Protein AF-A0A7S0Y5A9-F1 (afdb_monomer_lite)

Organism: NCBI:txid44447

Sequence (190 aa):
MLTLLYEKYKEDLNPEMKMEHMIVHRLDMDTSGIVMYAKSKKDLLKLQALFRNREEVSKSYEAVVCGHLPPEVQRGSIDLPLQRDHRFPPFMRVATPRSEREAQEVVKDLKNAGWKKIVKKKAKPSQTLFEVIAREYRCCDADTSEKGEGANGVVKSKSDKQYPVTRLRLTLMTGRTHQLRVHCASFGHP

InterPro domains:
  IPR006145 Pseudouridine synthase, RsuA/RluA-like [PF00849] (12-186)
  IPR006145 Pseudouridine synthase, RsuA/RluA-like [cd02869] (3-190)
  IPR020103 Pseudouridine synthase, catalytic domain superfamily [SSF55120] (17-190)
  IPR050188 RluA Pseudouridine Synthase [PTHR21600] (14-190)

Secondary structure (DSSP, 8-state):
-HHHHHHHHGGGS-TT--GGGGBS----TT--S---B-SSHHHHHHHHHHHHH-SS---EEEEEEESPPPTT-SEEEEE--EEE-SSSTT-EEE--HHHHHHHHHHHHHHHHTT-TT---PPPB--EEEEEEEEEEEEE----------------------EEEEEEEEEEESS--TTHHHHHHHHTT--

Structure (mmCIF, N/CA/C/O backbone):
data_AF-A0A7S0Y5A9-F1
#
_entry.id   AF-A0A7S0Y5A9-F1
#
loop_
_atom_site.group_PDB
_atom_site.id
_atom_site.type_symbol
_atom_site.label_atom_id
_atom_site.label_alt_id
_atom_site.label_comp_id
_atom_site.label_asym_id
_atom_site.label_entity_id
_atom_site.label_seq_id
_atom_site.pdbx_PDB_ins_code
_atom_site.Cartn_x
_atom_site.Cartn_y
_atom_site.Cartn_z
_atom_site.occupancy
_atom_site.B_iso_or_equiv
_atom_site.auth_seq_id
_atom_site.auth_comp_id
_atom_site.auth_asym_id
_atom_site.auth_atom_id
_atom_site.pdbx_PDB_model_num
ATOM 1 N N . MET A 1 1 ? -19.565 -1.712 4.270 1.00 71.06 1 MET A N 1
ATOM 2 C CA . MET A 1 1 ? -18.825 -2.782 4.982 1.00 71.06 1 MET A CA 1
ATOM 3 C C . MET A 1 1 ? -18.847 -2.587 6.496 1.00 71.06 1 MET A C 1
ATOM 5 O O . MET A 1 1 ? -19.437 -3.421 7.161 1.00 71.06 1 MET A O 1
ATOM 9 N N . LEU A 1 2 ? -18.278 -1.506 7.047 1.00 78.62 2 LEU A N 1
ATOM 10 C CA . LEU A 1 2 ? -18.220 -1.299 8.505 1.00 78.62 2 LEU A CA 1
ATOM 11 C C . LEU A 1 2 ? -19.602 -1.311 9.186 1.00 78.62 2 LEU A C 1
ATOM 13 O O . LEU A 1 2 ? -19.756 -1.959 10.210 1.00 78.62 2 LEU A O 1
ATOM 17 N N . THR A 1 3 ? -20.610 -0.678 8.581 1.00 82.12 3 THR A N 1
ATOM 18 C CA . THR A 1 3 ? -22.000 -0.700 9.073 1.00 82.12 3 THR A CA 1
ATOM 19 C C . THR A 1 3 ? -22.563 -2.116 9.158 1.00 82.12 3 THR A C 1
ATOM 21 O O . THR A 1 3 ? -23.128 -2.486 10.174 1.00 82.12 3 THR A O 1
ATOM 24 N N . LEU A 1 4 ? -22.343 -2.942 8.129 1.00 83.31 4 LEU A N 1
ATOM 25 C CA . LEU A 1 4 ? -22.796 -4.338 8.120 1.00 83.31 4 LEU A CA 1
ATOM 26 C C . LEU A 1 4 ? -22.109 -5.159 9.215 1.00 83.31 4 LEU A C 1
ATOM 28 O O . LEU A 1 4 ? -22.734 -6.001 9.847 1.00 83.31 4 LEU A O 1
ATOM 32 N N . LEU A 1 5 ? -20.817 -4.907 9.437 1.00 82.50 5 LEU A N 1
ATOM 33 C CA . LEU A 1 5 ? -20.045 -5.593 10.466 1.00 82.50 5 LEU A CA 1
ATOM 34 C C . LEU A 1 5 ? -20.494 -5.165 11.870 1.00 82.50 5 LEU A C 1
ATOM 36 O O . LEU A 1 5 ? -20.641 -6.015 12.740 1.00 82.50 5 LEU A O 1
ATOM 40 N N . TYR A 1 6 ? -20.767 -3.874 12.074 1.00 84.75 6 TYR A N 1
ATOM 41 C CA . TYR A 1 6 ? -21.351 -3.366 13.315 1.00 84.75 6 TYR A CA 1
ATOM 42 C C . TYR A 1 6 ? -22.710 -4.011 13.584 1.00 84.75 6 TYR A C 1
ATOM 44 O O . TYR A 1 6 ? -22.871 -4.640 14.619 1.00 84.75 6 TYR A O 1
ATOM 52 N N . GLU A 1 7 ? -23.646 -3.958 12.632 1.00 86.56 7 GLU A N 1
ATOM 53 C CA . GLU A 1 7 ? -24.979 -4.549 12.805 1.00 86.56 7 GLU A CA 1
ATOM 54 C C . GLU A 1 7 ? -24.933 -6.051 13.092 1.00 86.56 7 GLU A C 1
ATOM 56 O O . GLU A 1 7 ? -25.692 -6.542 13.923 1.00 86.56 7 GLU A O 1
ATOM 61 N N . LYS A 1 8 ? -24.015 -6.782 12.449 1.00 86.81 8 LYS A N 1
ATOM 62 C CA . LYS A 1 8 ? -23.854 -8.225 12.656 1.00 86.81 8 LYS A CA 1
ATOM 63 C C . LYS A 1 8 ? -23.333 -8.580 14.049 1.00 86.81 8 LYS A C 1
ATOM 65 O O . LYS A 1 8 ? -23.703 -9.622 14.575 1.00 86.81 8 LYS A O 1
ATOM 70 N N . TYR A 1 9 ? -22.442 -7.765 14.612 1.00 85.44 9 TYR A N 1
ATOM 71 C CA . TYR A 1 9 ? -21.740 -8.087 15.859 1.00 85.44 9 TYR A CA 1
ATOM 72 C C . TYR A 1 9 ? -22.137 -7.199 17.040 1.00 85.44 9 TYR A C 1
ATOM 74 O O . TYR A 1 9 ? -21.546 -7.357 18.100 1.00 85.44 9 TYR A O 1
ATOM 82 N N . LYS A 1 10 ? -23.105 -6.286 16.894 1.00 84.31 10 LYS A N 1
ATOM 83 C CA . LYS A 1 10 ? -23.461 -5.290 17.921 1.00 84.31 10 LYS A CA 1
ATOM 84 C C . LYS A 1 10 ? -23.783 -5.883 19.293 1.00 84.31 10 LYS A C 1
ATOM 86 O O . LYS A 1 10 ? -23.410 -5.276 20.287 1.00 84.31 10 LYS A O 1
ATOM 91 N N . GLU A 1 11 ? -24.382 -7.071 19.337 1.00 86.12 11 GLU A N 1
ATOM 92 C CA . GLU A 1 11 ? -24.706 -7.781 20.585 1.00 86.12 11 GLU A CA 1
ATOM 93 C C . GLU A 1 11 ? -23.451 -8.307 21.311 1.00 86.12 11 GLU A C 1
ATOM 95 O O . GLU A 1 11 ? -23.435 -8.417 22.533 1.00 86.12 11 GLU A O 1
ATOM 100 N N . ASP A 1 12 ? -22.368 -8.582 20.573 1.00 85.94 12 ASP A N 1
ATOM 101 C CA . ASP A 1 12 ? -21.072 -9.001 21.128 1.00 85.94 12 ASP A CA 1
ATOM 102 C C . ASP A 1 12 ? -20.184 -7.808 21.526 1.00 85.94 12 ASP A C 1
ATOM 104 O O . ASP A 1 12 ? -19.095 -7.994 22.085 1.00 85.94 12 ASP A O 1
ATOM 108 N N . LEU A 1 13 ? -20.555 -6.586 21.128 1.00 84.25 13 LEU A N 1
ATOM 109 C CA . LEU A 1 13 ? -19.744 -5.399 21.373 1.00 84.25 13 LEU A CA 1
ATOM 110 C C . LEU A 1 13 ? -19.946 -4.905 22.800 1.00 84.25 13 LEU A C 1
ATOM 112 O O . LEU A 1 13 ? -21.020 -4.997 23.386 1.00 84.25 13 LEU A O 1
ATOM 116 N N . ASN A 1 14 ? -18.899 -4.297 23.353 1.00 82.00 14 ASN A N 1
ATOM 117 C CA . ASN A 1 14 ? -19.064 -3.533 24.581 1.00 82.00 14 ASN A CA 1
ATOM 118 C C . ASN A 1 14 ? -20.103 -2.405 24.344 1.00 82.00 14 ASN A C 1
ATOM 120 O O . ASN A 1 14 ? -19.973 -1.711 23.337 1.00 82.00 14 ASN A O 1
ATOM 124 N N . PRO A 1 15 ? -21.080 -2.171 25.242 1.00 79.81 15 PRO A N 1
ATOM 125 C CA . PRO A 1 15 ? -22.158 -1.193 25.038 1.00 79.81 15 PRO A CA 1
ATOM 126 C C . PRO A 1 15 ? -21.701 0.236 24.705 1.00 79.81 15 PRO A C 1
ATOM 128 O O . PRO A 1 15 ? -22.407 0.982 24.032 1.00 79.81 15 PRO A O 1
ATOM 131 N N . GLU A 1 16 ? -20.503 0.634 25.140 1.00 81.69 16 GLU A N 1
ATOM 132 C CA . GLU A 1 16 ? -19.932 1.957 24.847 1.00 81.69 16 GLU A CA 1
ATOM 133 C C . GLU A 1 16 ? -19.289 2.052 23.449 1.00 81.69 16 GLU A C 1
ATOM 135 O O . GLU A 1 16 ? -18.806 3.117 23.037 1.00 81.69 16 GLU A O 1
ATOM 140 N N . MET A 1 17 ? -19.230 0.943 22.705 1.00 82.44 17 MET A N 1
ATOM 141 C CA . MET A 1 17 ? -18.590 0.901 21.399 1.00 82.44 17 MET A CA 1
ATOM 142 C C . MET A 1 17 ? -19.439 1.534 20.311 1.00 82.44 17 MET A C 1
ATOM 144 O O . MET A 1 17 ? -20.482 1.031 19.900 1.00 82.44 17 MET A O 1
ATOM 148 N N . LYS A 1 18 ? -18.886 2.605 19.742 1.00 81.75 18 LYS A N 1
ATOM 149 C CA . LYS A 1 18 ? -19.367 3.188 18.491 1.00 81.75 18 LYS A CA 1
ATOM 150 C C . LYS A 1 18 ? -18.677 2.532 17.304 1.00 81.75 18 LYS A C 1
ATOM 152 O O . LYS A 1 18 ? -17.501 2.182 17.375 1.00 81.75 18 LYS A O 1
ATOM 157 N N . MET A 1 19 ? -19.382 2.464 16.182 1.00 81.12 19 MET A N 1
ATOM 158 C CA . MET A 1 19 ? -18.892 1.899 14.922 1.00 81.12 19 MET A CA 1
ATOM 159 C C . MET A 1 19 ? -17.506 2.439 14.503 1.00 81.12 19 MET A C 1
ATOM 161 O O . MET A 1 19 ? -16.617 1.676 14.130 1.00 81.12 19 MET A O 1
ATOM 165 N N . GLU A 1 20 ? -17.282 3.750 14.611 1.00 78.69 20 GLU A N 1
ATOM 166 C CA . GLU A 1 20 ? -16.003 4.404 14.281 1.00 78.69 20 GLU A CA 1
ATOM 167 C C . GLU A 1 20 ? -14.831 3.969 15.171 1.00 78.69 20 GLU A C 1
ATOM 169 O O . GLU A 1 20 ? -13.680 3.954 14.733 1.00 78.69 20 GLU A O 1
ATOM 174 N N . HIS A 1 21 ? -15.122 3.546 16.399 1.00 81.88 21 HIS A N 1
ATOM 175 C CA . HIS A 1 21 ? -14.126 3.060 17.342 1.00 81.88 21 HIS A CA 1
ATOM 176 C C . HIS A 1 21 ? -13.722 1.606 17.057 1.00 81.88 21 HIS A C 1
ATOM 178 O O . HIS A 1 21 ? -12.837 1.086 17.721 1.00 81.88 21 HIS A O 1
ATOM 184 N N . MET A 1 22 ? -14.334 0.912 16.096 1.00 86.00 22 MET A N 1
ATOM 185 C CA . MET A 1 22 ? -13.955 -0.473 15.795 1.00 86.00 22 MET A CA 1
ATOM 186 C C . MET A 1 22 ? -12.731 -0.563 14.880 1.00 86.00 22 MET A C 1
ATOM 188 O O . MET A 1 22 ? -12.107 -1.615 14.798 1.00 86.00 22 MET A O 1
ATOM 192 N N . ILE A 1 23 ? -12.379 0.507 14.161 1.00 90.62 23 ILE A N 1
ATOM 193 C CA . ILE A 1 23 ? -11.384 0.454 13.082 1.00 90.62 23 ILE A CA 1
ATOM 194 C C . ILE A 1 23 ? -9.956 0.437 13.647 1.00 90.62 23 ILE A C 1
ATOM 196 O O . ILE A 1 23 ? -9.448 1.447 14.141 1.00 90.62 23 ILE A O 1
ATOM 200 N N . VAL A 1 24 ? -9.268 -0.698 13.504 1.00 92.19 24 VAL A N 1
ATOM 201 C CA . VAL A 1 2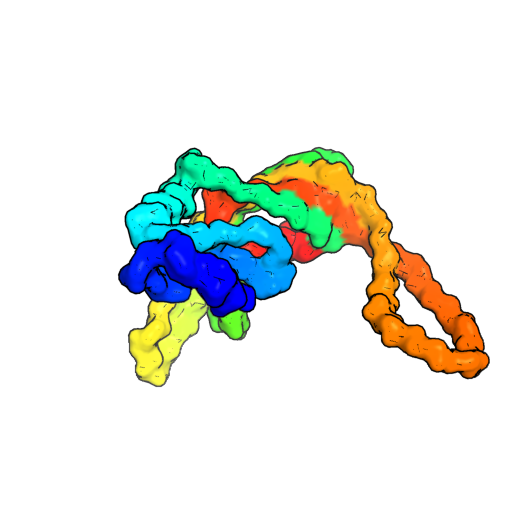4 ? -7.854 -0.842 13.897 1.00 92.19 24 VAL A CA 1
ATOM 202 C C . VAL A 1 24 ? -6.929 -0.313 12.803 1.00 92.19 24 VAL A C 1
ATOM 204 O O . VAL A 1 24 ? -6.017 0.471 13.065 1.00 92.19 24 VAL A O 1
ATOM 207 N N . HIS A 1 25 ? -7.173 -0.728 11.561 1.00 90.56 25 HIS A N 1
ATOM 208 C CA . HIS A 1 25 ? -6.451 -0.277 10.377 1.00 90.56 25 HIS A CA 1
ATOM 209 C C . HIS A 1 25 ? -7.375 -0.299 9.155 1.00 90.56 25 HIS A C 1
ATOM 211 O O . HIS A 1 25 ? -8.541 -0.677 9.240 1.00 90.56 25 HIS A O 1
ATOM 217 N N . ARG A 1 26 ? -6.853 0.136 8.007 1.00 90.19 26 ARG A N 1
ATOM 218 C CA . ARG A 1 26 ? -7.603 0.211 6.751 1.00 90.19 26 ARG A CA 1
ATOM 219 C C . ARG A 1 26 ? -6.815 -0.376 5.589 1.00 90.19 26 ARG A C 1
ATOM 221 O O . ARG A 1 26 ? -5.585 -0.423 5.645 1.00 90.19 26 ARG A O 1
ATOM 228 N N . LEU A 1 27 ? -7.548 -0.752 4.550 1.00 91.38 27 LEU A N 1
ATOM 229 C CA . LEU A 1 27 ? -7.051 -0.974 3.196 1.00 91.38 27 LEU A CA 1
ATOM 230 C C . LEU A 1 27 ? -7.524 0.177 2.293 1.00 91.38 27 LEU A C 1
ATOM 232 O O . LEU A 1 27 ? -8.389 0.973 2.686 1.00 91.38 27 LEU A O 1
ATOM 236 N N . ASP A 1 28 ? -6.909 0.308 1.122 1.00 89.62 28 ASP A N 1
ATOM 237 C CA . ASP A 1 28 ? -7.396 1.216 0.084 1.00 89.62 28 ASP A CA 1
ATOM 238 C C . ASP A 1 28 ? -8.658 0.624 -0.573 1.00 89.62 28 ASP A C 1
ATOM 240 O O . ASP A 1 28 ? -8.897 -0.577 -0.475 1.00 89.62 28 ASP A O 1
ATOM 244 N N . MET A 1 29 ? -9.488 1.470 -1.196 1.00 86.12 29 MET A N 1
ATOM 245 C CA . MET A 1 29 ? -10.831 1.093 -1.674 1.00 86.12 29 MET A CA 1
ATOM 246 C C . MET A 1 29 ? -10.824 -0.133 -2.599 1.00 86.12 29 MET A C 1
ATOM 248 O O . MET A 1 29 ? -11.655 -1.018 -2.432 1.00 86.12 29 MET A O 1
ATOM 252 N N . ASP A 1 30 ? -9.831 -0.214 -3.486 1.00 89.31 30 ASP A N 1
ATOM 253 C CA . ASP A 1 30 ? -9.688 -1.288 -4.477 1.00 89.31 30 ASP A CA 1
ATOM 254 C C . ASP A 1 30 ? -8.597 -2.296 -4.077 1.00 89.31 30 ASP A C 1
ATOM 256 O O . ASP A 1 30 ? -7.957 -2.928 -4.914 1.00 89.31 30 ASP A O 1
ATOM 260 N N . THR A 1 31 ? -8.318 -2.411 -2.777 1.00 93.50 31 THR A N 1
ATOM 261 C CA . THR A 1 31 ? -7.398 -3.410 -2.230 1.00 93.50 31 THR A CA 1
ATOM 262 C C . THR A 1 31 ? -8.185 -4.430 -1.426 1.00 93.50 31 THR A C 1
ATOM 264 O O . THR A 1 31 ? -8.673 -4.145 -0.333 1.00 93.50 31 THR A O 1
ATOM 267 N N . SER A 1 32 ? -8.270 -5.649 -1.954 1.00 94.69 32 SER A N 1
ATOM 268 C CA . SER A 1 32 ? -8.775 -6.799 -1.211 1.00 94.69 32 SER A CA 1
ATOM 269 C C . SER A 1 32 ? -7.811 -7.199 -0.094 1.00 94.69 32 SER A C 1
ATOM 271 O O . SER A 1 32 ? -6.599 -7.005 -0.203 1.00 94.69 32 SER A O 1
ATOM 273 N N . GLY A 1 33 ? -8.330 -7.831 0.955 1.00 93.56 33 GLY A N 1
ATOM 274 C CA . GLY A 1 33 ? -7.498 -8.486 1.957 1.00 93.56 33 GLY A CA 1
ATOM 275 C C . GLY A 1 33 ? -8.079 -8.435 3.359 1.00 93.56 33 GLY A C 1
ATOM 276 O O . GLY A 1 33 ? -9.271 -8.219 3.568 1.00 93.56 33 GLY A O 1
ATOM 277 N N . ILE A 1 34 ? -7.192 -8.646 4.325 1.00 93.12 34 ILE A N 1
ATOM 278 C CA . ILE A 1 34 ? -7.532 -8.739 5.741 1.00 93.12 34 ILE A CA 1
ATOM 279 C C . ILE A 1 34 ? -7.709 -7.333 6.320 1.00 93.12 34 ILE A C 1
ATOM 281 O O . ILE A 1 34 ? -6.837 -6.475 6.172 1.00 93.12 34 ILE A O 1
ATOM 285 N N . VAL A 1 35 ? -8.820 -7.117 7.025 1.00 91.19 35 VAL A N 1
ATOM 286 C CA . VAL A 1 35 ? -9.074 -5.919 7.832 1.00 91.19 35 VAL A CA 1
ATOM 287 C C . VAL A 1 35 ? -9.433 -6.351 9.246 1.00 91.19 35 VAL A C 1
ATOM 289 O O . VAL A 1 35 ? -10.306 -7.194 9.435 1.00 91.19 35 VAL A O 1
ATOM 292 N N . MET A 1 36 ? -8.767 -5.769 10.240 1.00 90.94 36 MET A N 1
ATOM 293 C CA . MET A 1 36 ? -9.050 -6.030 11.648 1.00 90.94 36 MET A CA 1
ATOM 294 C C . MET A 1 36 ? -9.973 -4.970 12.246 1.00 90.94 36 MET A C 1
ATOM 296 O O . MET A 1 36 ? -9.767 -3.764 12.070 1.00 90.94 36 MET A O 1
ATOM 300 N N . TYR A 1 37 ? -10.937 -5.445 13.034 1.00 90.81 37 TYR A N 1
ATOM 301 C CA . TYR A 1 37 ? -11.829 -4.621 13.838 1.00 90.81 37 TYR A CA 1
ATOM 302 C C . TYR A 1 37 ? -11.753 -5.039 15.306 1.00 90.81 37 TYR A C 1
ATOM 304 O O . TYR A 1 37 ? -11.715 -6.228 15.616 1.00 90.81 37 TYR A O 1
ATOM 312 N N . ALA A 1 38 ? -11.722 -4.065 16.211 1.00 91.25 38 ALA A N 1
ATOM 313 C CA . ALA A 1 38 ? -11.719 -4.310 17.647 1.00 91.25 38 ALA A CA 1
ATOM 314 C C . ALA A 1 38 ? -13.153 -4.411 18.186 1.00 91.25 38 ALA A C 1
ATOM 316 O O . ALA A 1 38 ? -14.003 -3.588 17.844 1.00 91.25 38 ALA A O 1
ATOM 317 N N . LYS A 1 39 ? -13.403 -5.388 19.070 1.00 88.69 39 LYS A N 1
ATOM 318 C CA . LYS A 1 39 ? -14.693 -5.550 19.769 1.00 88.69 39 LYS A CA 1
ATOM 319 C C . LYS A 1 39 ? -14.823 -4.679 21.028 1.00 88.69 39 LYS A C 1
ATOM 321 O O . LYS A 1 39 ? -15.928 -4.444 21.510 1.00 88.69 39 LYS A O 1
ATOM 326 N N . SER A 1 40 ? -13.704 -4.186 21.561 1.00 88.06 40 SER A N 1
ATOM 327 C CA . SER A 1 40 ? -13.670 -3.329 22.747 1.00 88.06 40 SER A CA 1
ATOM 328 C C . SER A 1 40 ? -12.718 -2.146 22.560 1.00 88.06 40 SER A C 1
ATOM 330 O O . SER A 1 40 ? -11.731 -2.225 21.823 1.00 88.06 40 SER A O 1
ATOM 332 N N . LYS A 1 41 ? -12.967 -1.049 23.283 1.00 88.75 41 LYS A N 1
ATOM 333 C CA . LYS A 1 41 ? -12.092 0.135 23.290 1.00 88.75 41 LYS A CA 1
ATOM 334 C C . LYS A 1 41 ? -10.688 -0.183 23.813 1.00 88.75 41 LYS A C 1
ATOM 336 O O . LYS A 1 41 ? -9.703 0.361 23.318 1.00 88.75 41 LYS A O 1
ATOM 341 N N . LYS A 1 42 ? -10.588 -1.084 24.796 1.00 90.94 42 LYS A N 1
ATOM 342 C CA . LYS A 1 42 ? -9.308 -1.548 25.351 1.00 90.94 42 LYS A CA 1
ATOM 343 C C . LYS A 1 42 ? -8.473 -2.241 24.275 1.00 90.94 42 LYS A C 1
ATOM 345 O O . LYS A 1 42 ? -7.295 -1.923 24.126 1.00 90.94 42 LYS A O 1
ATOM 350 N N . ASP A 1 43 ? -9.084 -3.139 23.507 1.00 91.88 43 ASP A N 1
ATOM 351 C CA . ASP A 1 43 ? -8.390 -3.872 22.445 1.00 91.88 43 ASP A CA 1
ATOM 352 C C . ASP A 1 43 ? -8.069 -2.970 21.260 1.00 91.88 43 ASP A C 1
ATOM 354 O O . ASP A 1 43 ? -6.983 -3.077 20.702 1.00 91.88 43 ASP A O 1
ATOM 358 N N . LEU A 1 44 ? -8.949 -2.019 20.927 1.00 92.06 44 LEU A N 1
ATOM 359 C CA . LEU A 1 44 ? -8.671 -1.007 19.909 1.00 92.06 44 LEU A CA 1
ATOM 360 C C . LEU A 1 44 ? -7.367 -0.267 20.208 1.00 92.06 44 LEU A C 1
ATOM 362 O O . LEU A 1 44 ? -6.494 -0.198 19.348 1.00 92.06 44 LEU A O 1
ATOM 366 N N . LEU A 1 45 ? -7.233 0.286 21.418 1.00 91.12 45 LEU A N 1
ATOM 367 C CA . LEU A 1 45 ? -6.058 1.069 21.799 1.00 91.12 45 LEU A CA 1
ATOM 368 C C . LEU A 1 45 ? -4.785 0.220 21.770 1.00 91.12 45 LEU A C 1
ATOM 370 O O . LEU A 1 45 ? -3.762 0.677 21.259 1.00 91.12 45 LEU A O 1
ATOM 374 N N . LYS A 1 46 ? -4.863 -1.024 22.260 1.00 92.75 46 LYS A N 1
ATOM 375 C CA . LYS A 1 46 ? -3.754 -1.985 22.201 1.00 92.75 46 LYS A CA 1
ATOM 376 C C . LYS A 1 46 ? -3.355 -2.290 20.759 1.00 92.75 46 LYS A C 1
ATOM 378 O O . LYS A 1 46 ? -2.202 -2.095 20.393 1.00 92.75 46 LYS A O 1
ATOM 383 N N . LEU A 1 47 ? -4.305 -2.701 19.921 1.00 93.56 47 LEU A N 1
ATOM 384 C CA . LEU A 1 47 ? -4.045 -3.048 18.525 1.00 93.56 47 LEU A CA 1
ATOM 385 C C . LEU A 1 47 ? -3.525 -1.835 17.740 1.00 93.56 47 LEU A C 1
ATOM 387 O O . LEU A 1 47 ? -2.539 -1.943 17.020 1.00 93.56 47 LEU A O 1
ATOM 391 N N . GLN A 1 48 ? -4.106 -0.648 17.921 1.00 91.88 48 GLN A N 1
ATOM 392 C CA . GLN A 1 48 ? -3.602 0.574 17.289 1.00 91.88 48 GLN A CA 1
ATOM 393 C C . GLN A 1 48 ? -2.174 0.919 17.730 1.00 91.88 48 GLN A C 1
ATOM 395 O O . GLN A 1 48 ? -1.402 1.427 16.914 1.00 91.88 48 GLN A O 1
ATOM 400 N N . ALA A 1 49 ? -1.807 0.656 18.989 1.00 91.50 49 ALA A N 1
ATOM 401 C CA . ALA A 1 49 ? -0.435 0.820 19.462 1.00 91.50 49 ALA A CA 1
ATOM 402 C C . ALA A 1 49 ? 0.515 -0.175 18.776 1.00 91.50 49 ALA A C 1
ATOM 404 O O . ALA A 1 49 ? 1.536 0.254 18.242 1.00 91.50 49 ALA A O 1
ATOM 405 N N . LEU A 1 50 ? 0.138 -1.454 18.668 1.00 92.06 50 LEU A N 1
ATOM 406 C CA . LEU A 1 50 ? 0.924 -2.471 17.956 1.00 92.06 50 LEU A CA 1
ATOM 407 C C . LEU A 1 50 ? 1.168 -2.087 16.485 1.00 92.06 50 LEU A C 1
ATOM 409 O O . LEU A 1 50 ? 2.303 -2.088 16.009 1.00 92.06 50 LEU A O 1
ATOM 413 N N . PHE A 1 51 ? 0.124 -1.648 15.773 1.00 90.69 51 PHE A N 1
ATOM 414 C CA . PHE A 1 51 ? 0.240 -1.174 14.386 1.00 90.69 51 PHE A CA 1
ATOM 415 C C . PHE A 1 51 ? 1.079 0.109 14.250 1.00 90.69 51 PHE A C 1
ATOM 417 O O . PHE A 1 51 ? 1.690 0.350 13.202 1.00 90.69 51 PHE A O 1
ATOM 424 N N . ARG A 1 52 ? 1.084 0.966 15.278 1.00 87.31 52 ARG A N 1
ATOM 425 C CA . ARG A 1 52 ? 1.862 2.212 15.302 1.00 87.31 52 ARG A CA 1
ATOM 426 C C . ARG A 1 52 ? 3.344 1.944 15.535 1.00 87.31 52 ARG A C 1
ATOM 428 O O . ARG A 1 52 ? 4.150 2.555 14.832 1.00 87.31 52 ARG A O 1
ATOM 435 N N . ASN A 1 53 ? 3.660 1.057 16.477 1.00 85.50 53 ASN A N 1
ATOM 436 C CA . ASN A 1 53 ? 5.022 0.724 16.888 1.00 85.50 53 ASN A CA 1
ATOM 437 C C . ASN A 1 53 ? 5.713 -0.197 15.876 1.00 85.50 53 ASN A C 1
ATOM 439 O O . ASN A 1 53 ? 6.908 -0.053 15.664 1.00 85.50 53 ASN A O 1
ATOM 443 N N . ARG A 1 54 ? 4.952 -1.043 15.161 1.00 79.62 54 ARG A N 1
ATOM 444 C CA . ARG A 1 54 ? 5.430 -1.888 14.041 1.00 79.62 54 ARG A CA 1
ATOM 445 C C . ARG A 1 54 ? 6.445 -2.970 14.425 1.00 79.62 54 ARG A C 1
ATOM 447 O O . ARG A 1 54 ? 7.024 -3.573 13.533 1.00 79.62 54 ARG A O 1
ATOM 454 N N . GLU A 1 55 ? 6.640 -3.223 15.713 1.00 72.56 55 GLU A N 1
ATOM 455 C CA . GLU A 1 55 ? 7.572 -4.246 16.203 1.00 72.56 55 GLU A CA 1
ATOM 456 C C . GLU A 1 55 ? 6.956 -5.652 16.133 1.00 72.56 55 GLU A C 1
ATOM 458 O O . GLU A 1 55 ? 7.630 -6.604 15.761 1.00 72.56 55 GLU A O 1
ATOM 463 N N . GLU A 1 56 ? 5.654 -5.772 16.408 1.00 83.38 56 GLU A N 1
ATOM 464 C CA . GLU A 1 56 ? 4.966 -7.071 16.506 1.00 83.38 56 GLU A CA 1
ATOM 465 C C . GLU A 1 56 ? 4.062 -7.389 15.301 1.00 83.38 56 GLU A C 1
ATOM 467 O O . GLU A 1 56 ? 3.653 -8.532 15.104 1.00 83.38 56 GLU A O 1
ATOM 472 N N . VAL A 1 57 ? 3.719 -6.388 14.479 1.00 91.06 57 VAL A N 1
ATOM 473 C CA . VAL A 1 57 ? 2.762 -6.549 13.370 1.00 91.06 57 VAL A CA 1
ATOM 474 C C . VAL A 1 57 ? 3.490 -6.614 12.034 1.00 91.06 57 VAL A C 1
ATOM 476 O O . VAL A 1 57 ? 3.940 -5.592 11.514 1.00 91.06 57 VAL A O 1
ATOM 479 N N . SER A 1 58 ? 3.505 -7.801 11.429 1.00 92.19 58 SER A N 1
ATOM 480 C CA . SER A 1 58 ? 3.928 -8.001 10.041 1.00 92.19 58 SER A CA 1
ATOM 481 C C . SER A 1 58 ? 2.732 -7.952 9.089 1.00 92.19 58 SER A C 1
ATOM 483 O O . SER A 1 58 ? 1.655 -8.465 9.392 1.00 92.19 58 SER A O 1
ATOM 485 N N . LYS A 1 59 ? 2.911 -7.329 7.920 1.00 94.44 59 LYS A N 1
ATOM 486 C CA . LYS A 1 59 ? 1.889 -7.263 6.867 1.00 94.44 59 LYS A CA 1
ATOM 487 C C . LYS A 1 59 ? 2.512 -7.614 5.530 1.00 94.44 59 LYS A C 1
ATOM 489 O O . LYS A 1 59 ? 3.456 -6.948 5.106 1.00 94.44 59 LYS A O 1
ATOM 494 N N . SER A 1 60 ? 1.924 -8.600 4.866 1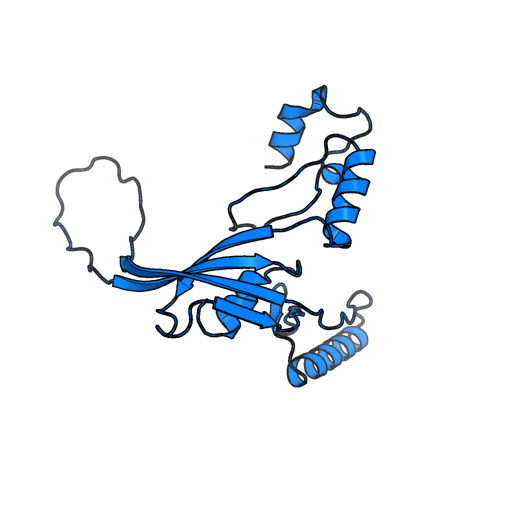.00 96.19 60 SER A N 1
ATOM 495 C CA . SER A 1 60 ? 2.318 -9.039 3.532 1.00 96.19 60 SER A CA 1
ATOM 496 C C . SER A 1 60 ? 1.126 -8.980 2.585 1.00 96.19 60 SER A C 1
ATOM 498 O O . SER A 1 60 ? -0.005 -9.244 2.990 1.00 96.19 60 SER A O 1
ATOM 500 N N . TYR A 1 61 ? 1.394 -8.630 1.336 1.00 97.62 61 TYR A N 1
ATOM 501 C CA . TYR A 1 61 ? 0.417 -8.521 0.261 1.00 97.62 61 TYR A CA 1
ATOM 502 C C . TYR A 1 61 ? 0.919 -9.290 -0.949 1.00 97.62 61 TYR A C 1
ATOM 504 O O . TYR A 1 61 ? 2.124 -9.403 -1.157 1.00 97.62 61 TYR A O 1
ATOM 512 N N . GLU A 1 62 ? -0.003 -9.779 -1.763 1.00 97.81 62 GLU A N 1
ATOM 513 C CA . GLU A 1 62 ? 0.312 -10.274 -3.094 1.00 97.81 62 GLU A CA 1
ATOM 514 C C . GLU A 1 62 ? -0.156 -9.243 -4.116 1.00 97.81 62 GLU A C 1
ATOM 516 O O . GLU A 1 62 ? -1.248 -8.685 -3.990 1.00 97.81 62 GLU A O 1
ATOM 521 N N . ALA A 1 63 ? 0.692 -8.949 -5.093 1.00 97.31 63 ALA A N 1
ATOM 522 C CA . ALA A 1 63 ? 0.399 -7.987 -6.142 1.00 97.31 63 ALA A CA 1
ATOM 523 C C . ALA A 1 63 ? 0.844 -8.530 -7.494 1.00 97.31 63 ALA A C 1
ATOM 525 O O . ALA A 1 63 ? 1.812 -9.279 -7.592 1.00 97.31 63 ALA A O 1
ATOM 526 N N . VAL A 1 64 ? 0.145 -8.117 -8.543 1.00 97.19 64 VAL A N 1
ATOM 527 C CA . VAL A 1 64 ? 0.542 -8.360 -9.927 1.00 97.19 64 VAL A CA 1
ATOM 528 C C . VAL A 1 64 ? 0.880 -7.007 -10.519 1.00 97.19 64 VAL A C 1
ATOM 530 O O . VAL A 1 64 ? 0.026 -6.125 -10.524 1.00 97.19 64 VAL A O 1
ATOM 533 N N . VAL A 1 65 ? 2.121 -6.849 -10.966 1.00 97.38 65 VAL A N 1
ATOM 534 C CA . VAL A 1 65 ? 2.634 -5.594 -11.519 1.00 97.38 65 VAL A CA 1
ATOM 535 C C . VAL A 1 65 ? 2.887 -5.720 -13.015 1.00 97.38 65 VAL A C 1
ATOM 537 O O . VAL A 1 65 ? 3.177 -6.815 -13.512 1.00 97.38 65 VAL A O 1
ATOM 540 N N . CYS A 1 66 ? 2.783 -4.609 -13.742 1.00 97.38 66 CYS A N 1
ATOM 541 C CA . CYS A 1 66 ? 3.022 -4.597 -15.185 1.00 97.38 66 CYS A CA 1
ATOM 542 C C . CYS A 1 66 ? 4.469 -4.975 -15.533 1.00 97.38 66 CYS A C 1
ATOM 544 O O . CYS A 1 66 ? 5.404 -4.518 -14.889 1.00 97.38 66 CYS A O 1
ATOM 546 N N . GLY A 1 67 ? 4.669 -5.749 -16.599 1.00 96.94 67 GLY A N 1
ATOM 547 C CA . GLY A 1 67 ? 5.988 -6.131 -17.103 1.00 96.94 67 GLY A CA 1
ATOM 548 C C . GLY A 1 67 ? 6.652 -7.279 -16.339 1.00 96.94 67 GLY A C 1
ATOM 549 O O . GLY A 1 67 ? 6.258 -7.654 -15.233 1.00 96.94 67 GLY A O 1
ATOM 550 N N . HIS A 1 68 ? 7.696 -7.848 -16.942 1.00 97.50 68 HIS A N 1
ATOM 551 C CA . HIS A 1 68 ? 8.576 -8.815 -16.285 1.00 97.50 68 HIS A CA 1
ATOM 552 C C . HIS A 1 68 ? 9.718 -8.081 -15.594 1.00 97.50 68 HIS A C 1
ATOM 554 O O . HIS A 1 68 ? 10.462 -7.353 -16.247 1.00 97.50 68 HIS A O 1
ATOM 560 N N . LEU A 1 69 ? 9.874 -8.279 -14.284 1.00 96.88 69 LEU A N 1
ATOM 561 C CA . LEU A 1 69 ? 11.102 -7.873 -13.605 1.00 96.88 69 LEU A CA 1
ATOM 562 C C . LEU A 1 69 ? 12.284 -8.684 -14.172 1.00 96.88 69 LEU A C 1
ATOM 564 O O . LEU A 1 69 ? 12.088 -9.865 -14.497 1.00 96.88 69 LEU A O 1
ATOM 568 N N . PRO A 1 70 ? 13.502 -8.112 -14.241 1.00 96.56 70 PRO A N 1
ATOM 569 C CA . PRO A 1 70 ? 14.673 -8.812 -14.767 1.00 96.56 70 PRO A CA 1
ATOM 570 C C . PRO A 1 70 ? 14.890 -10.179 -14.089 1.00 96.56 70 PRO A C 1
ATOM 572 O O . PRO A 1 70 ? 14.641 -10.287 -12.882 1.00 96.56 70 PRO A O 1
ATOM 575 N N . PRO A 1 71 ? 15.291 -11.242 -14.815 1.00 96.25 71 PRO A N 1
ATOM 576 C CA . PRO A 1 71 ? 15.440 -12.595 -14.261 1.00 96.25 71 PRO A CA 1
ATOM 577 C C . PRO A 1 71 ? 16.369 -12.695 -13.042 1.00 96.25 71 PRO A C 1
ATOM 579 O O . PRO A 1 71 ? 16.141 -13.509 -12.151 1.00 96.25 71 PRO A O 1
ATOM 582 N N . GLU A 1 72 ? 17.389 -11.848 -12.967 1.00 96.94 72 GLU A N 1
ATOM 583 C CA . GLU A 1 72 ? 18.341 -11.752 -11.861 1.00 96.94 72 GLU A CA 1
ATOM 584 C C . GLU A 1 72 ? 17.726 -11.159 -10.580 1.00 96.94 72 GLU A C 1
ATOM 586 O O . GLU A 1 72 ? 18.219 -11.395 -9.476 1.00 96.94 72 GLU A O 1
ATOM 591 N N . VAL A 1 73 ? 16.613 -10.429 -10.695 1.00 97.06 73 VAL A N 1
ATOM 592 C CA . VAL A 1 73 ? 15.911 -9.836 -9.555 1.00 97.06 73 VAL A CA 1
ATOM 593 C C . VAL A 1 73 ? 14.926 -10.851 -8.982 1.00 97.06 73 VAL A C 1
ATOM 595 O O . VAL A 1 73 ? 13.857 -11.088 -9.534 1.00 97.06 73 VAL A O 1
ATOM 598 N N . GLN A 1 74 ? 15.266 -11.452 -7.845 1.00 98.00 74 GLN A N 1
ATOM 599 C CA . GLN A 1 74 ? 14.376 -12.386 -7.133 1.00 98.00 74 GLN A CA 1
ATOM 600 C C . GLN A 1 74 ? 13.749 -11.766 -5.883 1.00 98.00 74 GLN A C 1
ATOM 602 O O . GLN A 1 74 ? 12.666 -12.155 -5.457 1.00 98.00 74 GLN A O 1
ATOM 607 N N . ARG A 1 75 ? 14.418 -10.773 -5.297 1.00 98.12 75 ARG A N 1
ATOM 608 C CA . ARG A 1 75 ? 13.963 -10.027 -4.124 1.00 98.12 75 ARG A CA 1
ATOM 609 C C . ARG A 1 75 ? 14.585 -8.640 -4.116 1.00 98.12 75 ARG A C 1
ATOM 611 O O . ARG A 1 75 ? 15.616 -8.427 -4.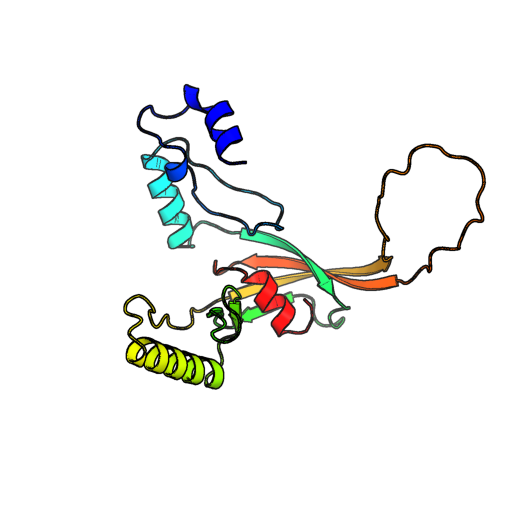753 1.00 98.12 75 ARG A O 1
ATOM 618 N N . GLY A 1 76 ? 14.013 -7.727 -3.346 1.00 97.00 76 GLY A N 1
ATOM 619 C CA . GLY A 1 76 ? 14.578 -6.397 -3.170 1.00 97.00 76 GLY A CA 1
ATOM 620 C C . GLY A 1 76 ? 13.886 -5.586 -2.086 1.00 97.00 76 GLY A C 1
ATOM 621 O O . GLY A 1 76 ? 12.971 -6.051 -1.407 1.00 97.00 76 GLY A O 1
ATOM 622 N N . SER A 1 77 ? 14.355 -4.353 -1.927 1.00 97.62 77 SER A N 1
ATOM 623 C CA . SER A 1 77 ? 13.792 -3.366 -1.012 1.00 97.62 77 SER A CA 1
ATOM 624 C C . SER A 1 77 ? 13.590 -2.057 -1.756 1.00 97.62 77 SER A C 1
ATOM 626 O O . SER A 1 77 ? 14.460 -1.622 -2.508 1.00 97.62 77 SER A O 1
ATOM 628 N N . ILE A 1 78 ? 12.440 -1.433 -1.537 1.00 97.19 78 ILE A N 1
ATOM 629 C CA . ILE A 1 78 ? 12.109 -0.105 -2.037 1.00 97.19 78 ILE A CA 1
ATOM 630 C C . ILE A 1 78 ? 12.032 0.804 -0.819 1.00 97.19 78 ILE A C 1
ATOM 632 O O . ILE A 1 78 ? 11.051 0.774 -0.071 1.00 97.19 78 ILE A O 1
ATOM 636 N N . ASP A 1 79 ? 13.082 1.593 -0.614 1.00 97.44 79 ASP A N 1
ATOM 637 C CA . ASP A 1 79 ? 13.184 2.571 0.468 1.00 97.44 79 ASP A CA 1
ATOM 638 C C . ASP A 1 79 ? 13.117 3.984 -0.111 1.00 97.44 79 ASP A C 1
ATOM 640 O O . ASP A 1 79 ? 14.121 4.647 -0.368 1.00 97.44 79 ASP A O 1
ATOM 644 N N . LEU A 1 80 ? 11.890 4.407 -0.411 1.00 97.25 80 LEU A N 1
ATOM 645 C CA . LEU A 1 80 ? 11.606 5.697 -1.023 1.00 97.25 80 LEU A CA 1
ATOM 646 C C . LEU A 1 80 ? 10.592 6.448 -0.160 1.00 97.25 80 LEU A C 1
ATOM 648 O O . LEU A 1 80 ? 9.457 5.976 -0.009 1.00 97.25 80 LEU A O 1
ATOM 652 N N . PRO A 1 81 ? 10.952 7.615 0.410 1.00 97.38 81 PRO A N 1
ATOM 653 C CA . PRO A 1 81 ? 10.055 8.366 1.272 1.00 97.38 81 PRO A CA 1
ATOM 654 C C . PRO A 1 81 ? 8.837 8.854 0.488 1.00 97.38 81 PRO A C 1
ATOM 656 O O . PRO A 1 81 ? 8.924 9.189 -0.692 1.00 97.38 81 PRO A O 1
ATOM 659 N N . LEU A 1 82 ? 7.686 8.918 1.156 1.00 96.25 82 LEU A N 1
ATOM 660 C CA . LEU A 1 82 ? 6.419 9.273 0.523 1.00 96.25 82 LEU A CA 1
ATOM 661 C C . LEU A 1 82 ? 5.861 10.582 1.066 1.00 96.25 82 LEU A C 1
ATOM 663 O O . LEU A 1 82 ? 5.919 10.866 2.268 1.00 96.25 82 LEU A O 1
ATOM 667 N N . GLN A 1 83 ? 5.247 11.349 0.172 1.00 94.50 83 GLN A N 1
ATOM 668 C CA . GLN A 1 83 ? 4.540 12.586 0.477 1.00 94.50 83 GLN A CA 1
ATOM 669 C C . GLN A 1 83 ? 3.226 12.674 -0.305 1.00 94.50 83 GLN A C 1
ATOM 671 O O . GLN A 1 83 ? 2.973 11.892 -1.221 1.00 94.50 83 GLN A O 1
ATOM 676 N N . ARG A 1 84 ? 2.378 13.641 0.055 1.00 92.06 84 ARG A N 1
ATOM 677 C CA . ARG A 1 84 ? 1.209 13.978 -0.768 1.00 92.06 84 ARG A CA 1
ATOM 678 C C . ARG A 1 84 ? 1.672 14.606 -2.075 1.00 92.06 84 ARG A C 1
ATOM 680 O O . ARG A 1 84 ? 2.625 15.388 -2.069 1.00 92.06 84 ARG A O 1
ATOM 687 N N . ASP A 1 85 ? 0.995 14.292 -3.172 1.00 91.88 85 ASP A N 1
ATOM 688 C CA . ASP A 1 85 ? 1.205 15.027 -4.409 1.00 91.88 85 ASP A CA 1
ATOM 689 C C . ASP A 1 85 ? 0.545 16.399 -4.293 1.00 91.88 85 ASP A C 1
ATOM 691 O O . ASP A 1 85 ? -0.673 16.518 -4.179 1.00 91.88 85 ASP A O 1
ATOM 695 N N . HIS A 1 86 ? 1.378 17.439 -4.270 1.00 87.00 86 HIS A N 1
ATOM 696 C CA . HIS A 1 86 ? 0.923 18.823 -4.200 1.00 87.00 86 HIS A CA 1
ATOM 697 C C . HIS A 1 86 ? 0.245 19.270 -5.503 1.00 87.00 86 HIS A C 1
ATOM 699 O O . HIS A 1 86 ? -0.609 20.148 -5.457 1.00 87.00 86 HIS A O 1
ATOM 705 N N . ARG A 1 87 ? 0.560 18.614 -6.632 1.00 87.94 87 ARG A N 1
ATOM 706 C CA . ARG A 1 87 ? 0.009 18.930 -7.961 1.00 87.94 87 ARG A CA 1
ATOM 707 C C . ARG A 1 87 ? -1.338 18.265 -8.212 1.00 87.94 87 ARG A C 1
ATOM 709 O O . ARG A 1 87 ? -2.177 18.830 -8.900 1.00 87.94 87 ARG A O 1
ATOM 716 N N . PHE A 1 88 ? -1.535 17.072 -7.651 1.00 88.38 88 PHE A N 1
ATOM 717 C CA . PHE A 1 88 ? -2.744 16.275 -7.851 1.00 88.38 88 PHE A CA 1
ATOM 718 C C . PHE A 1 88 ? -3.259 15.682 -6.525 1.00 88.38 88 PHE A C 1
ATOM 720 O O . PHE A 1 88 ? -3.182 14.473 -6.306 1.00 88.38 88 PHE A O 1
ATOM 727 N N . PRO A 1 89 ? -3.777 16.489 -5.584 1.00 82.62 89 PRO A N 1
ATOM 728 C CA . PRO A 1 89 ? -4.480 15.945 -4.425 1.00 82.62 89 PRO A CA 1
ATOM 729 C C . PRO A 1 89 ? -5.717 15.137 -4.874 1.00 82.62 89 PRO A C 1
ATOM 731 O O . PRO A 1 89 ? -6.404 15.572 -5.795 1.00 82.62 89 PRO A O 1
ATOM 734 N N . PRO A 1 90 ? -6.048 13.991 -4.244 1.00 86.62 90 PRO A N 1
ATOM 735 C CA . PRO A 1 90 ? -5.502 13.446 -2.999 1.00 86.62 90 PRO A CA 1
ATOM 736 C C . PRO A 1 90 ? -4.367 12.416 -3.184 1.00 86.62 90 PRO A C 1
ATOM 738 O O . PRO A 1 90 ? -4.092 11.656 -2.252 1.00 86.62 90 PRO A O 1
ATOM 741 N N . PHE A 1 91 ? -3.721 12.352 -4.354 1.00 91.94 91 PHE A N 1
ATOM 742 C CA . PHE A 1 91 ? -2.727 11.322 -4.658 1.00 91.94 91 PHE A CA 1
ATOM 743 C C . PHE A 1 91 ? -1.450 11.437 -3.809 1.00 91.94 91 PHE A C 1
ATOM 745 O O . PHE A 1 91 ? -1.154 12.448 -3.165 1.00 91.94 91 PHE A O 1
ATOM 752 N N . MET A 1 92 ? -0.696 10.341 -3.789 1.00 94.62 92 MET A N 1
ATOM 753 C CA . MET A 1 92 ? 0.574 10.195 -3.083 1.00 94.62 92 MET A CA 1
ATOM 754 C C . MET A 1 92 ? 1.694 10.036 -4.108 1.00 94.62 92 MET A C 1
ATOM 756 O O . MET A 1 92 ? 1.463 9.533 -5.205 1.00 94.62 92 MET A O 1
ATOM 760 N N . ARG A 1 93 ? 2.910 10.435 -3.742 1.00 95.44 93 ARG A N 1
ATOM 761 C CA . ARG A 1 93 ? 4.088 10.323 -4.605 1.00 95.44 93 ARG A CA 1
ATOM 762 C C . ARG A 1 93 ? 5.354 10.049 -3.806 1.00 95.44 93 ARG A C 1
ATOM 764 O O . ARG A 1 93 ? 5.408 10.343 -2.608 1.00 95.44 93 ARG A O 1
ATOM 771 N N . VAL A 1 94 ? 6.383 9.565 -4.498 1.00 96.81 94 VAL A N 1
ATOM 772 C CA . VAL A 1 94 ? 7.751 9.564 -3.971 1.00 96.81 94 VAL A CA 1
ATOM 773 C C . VAL A 1 94 ? 8.206 11.004 -3.759 1.00 96.81 94 VAL A C 1
ATOM 775 O O . VAL A 1 94 ? 8.024 11.866 -4.626 1.00 96.81 94 VAL A O 1
ATOM 778 N N . ALA A 1 95 ? 8.762 11.257 -2.580 1.00 95.94 95 ALA A N 1
ATOM 779 C CA . ALA A 1 95 ? 9.359 12.525 -2.222 1.00 95.94 95 ALA A CA 1
ATOM 780 C C . ALA A 1 95 ? 10.775 12.611 -2.795 1.00 95.94 95 ALA A C 1
ATOM 782 O O . ALA A 1 95 ? 11.633 11.771 -2.540 1.00 95.94 95 ALA A O 1
ATOM 783 N N . THR A 1 96 ? 11.000 13.657 -3.575 1.00 94.56 96 THR A N 1
ATOM 784 C CA . THR A 1 96 ? 12.311 14.091 -4.057 1.00 94.56 96 THR A CA 1
ATOM 785 C C . THR A 1 96 ? 12.623 15.484 -3.510 1.00 94.56 96 THR A C 1
ATOM 787 O O . THR A 1 96 ? 11.680 16.245 -3.247 1.00 94.56 96 THR A O 1
ATOM 790 N N . PRO A 1 97 ? 13.907 15.894 -3.441 1.00 94.31 97 PRO A N 1
ATOM 791 C CA . PRO A 1 97 ? 14.281 17.244 -3.012 1.00 94.31 97 PRO A CA 1
ATOM 792 C C . PRO A 1 97 ? 13.550 18.346 -3.789 1.00 94.31 97 PRO A C 1
ATOM 794 O O . PRO A 1 97 ? 13.147 19.364 -3.230 1.00 94.31 97 PRO A O 1
ATOM 797 N N . ARG A 1 98 ? 13.318 18.130 -5.091 1.00 94.19 98 ARG A N 1
ATOM 798 C CA . ARG A 1 98 ? 12.519 19.034 -5.924 1.00 94.19 98 ARG A CA 1
ATOM 799 C C . ARG A 1 98 ? 11.064 19.083 -5.461 1.00 94.19 98 ARG A C 1
ATOM 801 O O . ARG A 1 98 ? 10.565 20.163 -5.173 1.00 94.19 98 ARG A O 1
ATOM 808 N N . SER A 1 99 ? 10.404 17.932 -5.349 1.00 92.62 99 SER A N 1
ATOM 809 C CA . SER A 1 99 ? 8.984 17.883 -4.981 1.00 92.62 99 SER A CA 1
ATOM 810 C C . SER A 1 99 ? 8.708 18.389 -3.562 1.00 92.62 99 SER A C 1
ATOM 812 O O . SER A 1 99 ? 7.612 18.8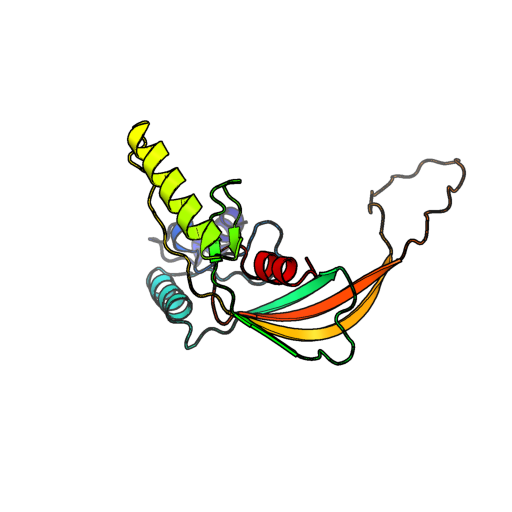73 -3.291 1.00 92.62 99 SER A O 1
ATOM 814 N N . GLU A 1 100 ? 9.679 18.277 -2.651 1.00 92.06 100 GLU A N 1
ATOM 815 C CA . GLU A 1 100 ? 9.574 18.819 -1.297 1.00 92.06 100 GLU A CA 1
ATOM 816 C C . GLU A 1 100 ? 9.688 20.342 -1.281 1.00 92.06 100 GLU A C 1
ATOM 818 O O . GLU A 1 100 ? 8.984 20.981 -0.501 1.00 92.06 100 GLU A O 1
ATOM 823 N N . ARG A 1 101 ? 10.542 20.932 -2.130 1.00 90.94 101 ARG A N 1
ATOM 824 C CA . ARG A 1 101 ? 10.625 22.393 -2.299 1.00 90.94 101 ARG A CA 1
ATOM 825 C C . ARG A 1 101 ? 9.344 22.952 -2.910 1.00 90.94 101 ARG A C 1
ATOM 827 O O . ARG A 1 101 ? 8.725 23.817 -2.302 1.00 90.94 101 ARG A O 1
ATOM 834 N N . GLU A 1 102 ? 8.884 22.373 -4.016 1.00 91.31 102 GLU A N 1
ATOM 835 C CA . GLU A 1 102 ? 7.639 22.791 -4.676 1.00 91.31 102 GLU A CA 1
ATOM 836 C C . GLU A 1 102 ? 6.433 22.705 -3.719 1.00 91.31 102 GLU A C 1
ATOM 838 O O . GLU A 1 102 ? 5.632 23.629 -3.617 1.00 91.31 102 GLU A O 1
ATOM 843 N N . ALA A 1 103 ? 6.328 21.627 -2.930 1.00 88.06 103 ALA A N 1
ATOM 844 C CA . ALA A 1 103 ? 5.257 21.496 -1.943 1.00 88.06 103 ALA A CA 1
ATOM 845 C C . ALA A 1 103 ? 5.303 22.592 -0.860 1.00 88.06 103 ALA A C 1
ATOM 847 O O . ALA A 1 103 ? 4.268 22.947 -0.296 1.00 88.06 103 ALA A O 1
ATOM 848 N N . GLN A 1 104 ? 6.485 23.120 -0.533 1.00 87.12 104 GLN A N 1
ATOM 849 C CA . GLN A 1 104 ? 6.623 24.219 0.425 1.00 87.12 104 GLN A CA 1
ATOM 850 C C . GLN A 1 104 ? 6.168 25.550 -0.161 1.00 87.12 104 GLN A C 1
ATOM 852 O O . GLN A 1 104 ? 5.524 26.324 0.549 1.00 87.12 104 GLN A O 1
ATOM 857 N N . GLU A 1 105 ? 6.469 25.786 -1.433 1.00 87.50 105 GLU A N 1
ATOM 858 C CA . GLU A 1 105 ? 6.033 26.967 -2.177 1.00 87.50 105 GLU A CA 1
ATOM 859 C C . GLU A 1 105 ? 4.506 26.996 -2.282 1.00 87.50 105 GLU A C 1
ATOM 861 O O . GLU A 1 105 ? 3.886 27.947 -1.815 1.00 87.50 105 GLU A O 1
ATOM 866 N N . VAL A 1 106 ? 3.882 25.889 -2.702 1.00 86.38 106 VAL A N 1
ATOM 867 C CA . VAL A 1 106 ? 2.413 25.771 -2.782 1.00 86.38 106 VAL A CA 1
ATOM 868 C C . VAL A 1 106 ? 1.739 26.069 -1.439 1.00 86.38 106 VAL A C 1
ATOM 870 O O . VAL A 1 106 ? 0.741 26.783 -1.371 1.00 86.38 106 VAL A O 1
ATOM 873 N N . VAL A 1 107 ? 2.283 25.554 -0.331 1.00 82.38 107 VAL A N 1
ATOM 874 C CA . VAL A 1 107 ? 1.729 25.829 1.006 1.00 82.38 107 VAL A CA 1
ATOM 875 C C . VAL A 1 107 ? 1.856 27.309 1.376 1.00 82.38 107 VAL A C 1
ATOM 877 O O . VAL A 1 107 ? 0.965 27.842 2.039 1.00 82.38 107 VAL A O 1
ATOM 880 N N . LYS A 1 108 ? 2.948 27.972 0.982 1.00 82.75 108 LYS A N 1
ATOM 881 C CA . LYS A 1 108 ? 3.142 29.407 1.211 1.00 82.75 108 LYS A CA 1
ATOM 882 C C . LYS A 1 108 ? 2.120 30.218 0.414 1.00 82.75 108 LYS A C 1
ATOM 884 O O . LYS A 1 108 ? 1.447 31.057 1.004 1.00 82.75 108 LYS A O 1
ATOM 889 N N . ASP A 1 109 ? 1.943 29.911 -0.865 1.00 84.31 109 ASP A N 1
ATOM 890 C CA . ASP A 1 109 ? 1.008 30.621 -1.743 1.00 84.31 109 ASP A CA 1
ATOM 891 C C . ASP A 1 109 ? -0.437 30.470 -1.271 1.00 84.31 109 ASP A C 1
ATOM 893 O O . ASP A 1 109 ? -1.172 31.450 -1.164 1.00 84.31 109 ASP A O 1
ATOM 897 N N . LEU A 1 110 ? -0.832 29.261 -0.871 1.00 83.12 110 LEU A N 1
ATOM 898 C CA . LEU A 1 110 ? -2.169 29.013 -0.330 1.00 83.12 110 LEU A CA 1
ATOM 899 C C . LEU A 1 110 ? -2.407 29.772 0.979 1.00 83.12 110 LEU A C 1
ATOM 901 O O . LEU A 1 110 ? -3.486 30.329 1.185 1.00 83.12 110 LEU A O 1
ATOM 905 N N . LYS A 1 111 ? -1.403 29.843 1.860 1.00 82.25 111 LYS A N 1
ATOM 906 C CA . LYS A 1 111 ? -1.487 30.670 3.072 1.00 82.25 111 LYS A CA 1
ATOM 907 C C . LYS A 1 111 ? -1.618 32.154 2.742 1.00 82.25 111 LYS A C 1
ATOM 909 O O . LYS A 1 111 ? -2.435 32.820 3.374 1.00 82.25 111 LYS A O 1
ATOM 914 N N . ASN A 1 112 ? -0.864 32.646 1.759 1.00 83.88 112 ASN A N 1
ATOM 915 C CA . ASN A 1 112 ? -0.988 34.021 1.272 1.00 83.88 112 ASN A CA 1
ATOM 916 C C . ASN A 1 112 ? -2.400 34.286 0.722 1.00 83.88 112 ASN A C 1
ATOM 918 O O . ASN A 1 112 ? -2.955 35.353 0.953 1.00 83.88 112 ASN A O 1
ATOM 922 N N . ALA A 1 113 ? -3.027 33.284 0.100 1.00 85.31 113 ALA A N 1
ATOM 923 C CA . ALA A 1 113 ? -4.420 33.310 -0.345 1.00 85.31 113 ALA A CA 1
ATOM 924 C C . ALA A 1 113 ? -5.457 33.070 0.781 1.00 85.31 113 ALA A C 1
ATOM 926 O O . ALA A 1 113 ? -6.621 32.787 0.505 1.00 85.31 113 ALA A O 1
ATOM 927 N N . GLY A 1 114 ? -5.064 33.138 2.059 1.00 83.06 114 GLY A N 1
ATOM 928 C CA . GLY A 1 114 ? -5.974 33.046 3.208 1.00 83.06 114 GLY A CA 1
ATOM 929 C C . GLY A 1 114 ? -6.317 31.625 3.675 1.00 83.06 114 GLY A C 1
ATOM 930 O O . GLY A 1 114 ? -7.106 31.459 4.612 1.00 83.06 114 GLY A O 1
ATOM 931 N N . TRP A 1 115 ? -5.716 30.578 3.099 1.00 78.12 115 TRP A N 1
ATOM 932 C CA . TRP A 1 115 ? -5.984 29.193 3.499 1.00 78.12 115 TRP A CA 1
ATOM 933 C C . TRP A 1 115 ? -5.255 28.815 4.794 1.00 78.12 115 TRP A C 1
ATOM 935 O O . TRP A 1 115 ? -4.092 28.413 4.804 1.00 78.12 115 TRP A O 1
ATOM 945 N N . LYS A 1 116 ? -5.976 28.871 5.920 1.00 66.19 116 LYS A N 1
ATOM 946 C CA . LYS A 1 116 ? -5.414 28.628 7.266 1.00 66.19 116 LYS A CA 1
ATOM 947 C C . LYS A 1 116 ? -5.210 27.149 7.630 1.00 66.19 116 LYS A C 1
ATOM 949 O O . LYS A 1 116 ? -4.436 26.847 8.533 1.00 66.19 116 LYS A O 1
ATOM 954 N N . LYS A 1 117 ? -5.892 26.214 6.952 1.00 64.75 117 LYS A N 1
ATOM 955 C CA . LYS A 1 117 ? -5.899 24.771 7.300 1.00 64.75 117 LYS A CA 1
ATOM 956 C C . LYS A 1 117 ? -4.910 23.915 6.499 1.00 64.75 117 LYS A C 1
ATOM 958 O O . LYS A 1 117 ? -4.848 22.702 6.702 1.00 64.75 117 LYS A O 1
ATOM 963 N N . ILE A 1 118 ? -4.139 24.512 5.590 1.00 65.50 118 ILE A N 1
ATOM 964 C CA . ILE A 1 118 ? -3.188 23.771 4.758 1.00 65.50 118 ILE A CA 1
ATOM 965 C C . ILE A 1 118 ? -1.845 23.682 5.482 1.00 65.50 118 ILE A C 1
ATOM 967 O O . ILE A 1 118 ? -1.167 24.674 5.745 1.00 65.50 118 ILE A O 1
ATOM 971 N N . VAL A 1 119 ? -1.491 22.453 5.860 1.00 66.12 119 VAL A N 1
ATOM 972 C CA . VAL A 1 119 ? -0.348 22.164 6.728 1.00 66.12 119 VAL A CA 1
ATOM 973 C C . VAL A 1 119 ? 0.773 21.518 5.923 1.00 66.12 119 VAL A C 1
ATOM 975 O O . VAL A 1 119 ? 0.558 20.507 5.249 1.00 66.12 119 VAL A O 1
ATOM 978 N N . LYS A 1 120 ? 1.992 22.052 6.070 1.00 68.62 120 LYS A N 1
ATOM 979 C CA . LYS A 1 120 ? 3.233 21.425 5.597 1.00 68.62 120 LYS A CA 1
ATOM 980 C C . LYS A 1 120 ? 3.413 20.084 6.313 1.00 68.62 120 LYS A C 1
ATOM 982 O O . LYS A 1 120 ? 3.737 20.048 7.498 1.00 68.62 120 LYS A O 1
ATOM 987 N N . LYS A 1 121 ? 3.206 18.973 5.606 1.00 77.25 121 LYS A N 1
ATOM 988 C CA . LYS A 1 121 ? 3.561 17.634 6.098 1.00 77.25 121 LYS A CA 1
ATOM 989 C C . LYS A 1 121 ? 4.880 17.225 5.457 1.00 77.25 121 LYS A C 1
ATOM 991 O O . LYS A 1 121 ? 4.973 17.213 4.236 1.00 77.25 121 LYS A O 1
ATOM 996 N N . LYS A 1 122 ? 5.881 16.905 6.282 1.00 83.81 122 LYS A N 1
ATOM 997 C CA . LYS A 1 122 ? 7.166 16.378 5.804 1.00 83.81 122 LYS A CA 1
ATOM 998 C C . LYS A 1 122 ? 6.965 15.033 5.105 1.00 83.81 122 LYS A C 1
ATOM 1000 O O . LYS A 1 122 ? 6.049 14.282 5.472 1.00 83.81 122 LYS A O 1
ATOM 1005 N N . ALA A 1 123 ? 7.842 14.742 4.148 1.00 91.19 123 ALA A N 1
ATOM 1006 C CA . ALA A 1 123 ? 7.977 13.409 3.591 1.00 91.19 123 ALA A CA 1
ATOM 1007 C C . ALA A 1 123 ? 8.208 12.396 4.719 1.00 91.19 123 ALA A C 1
ATOM 1009 O O . ALA A 1 123 ? 8.845 12.690 5.735 1.00 91.19 123 ALA A O 1
ATOM 1010 N N . LYS A 1 124 ? 7.618 11.213 4.575 1.00 94.25 124 LYS A N 1
ATOM 1011 C CA . LYS A 1 124 ? 7.676 10.173 5.598 1.00 94.25 124 LYS A CA 1
ATOM 1012 C C . LYS A 1 124 ? 8.513 9.004 5.086 1.00 94.25 124 LYS A C 1
ATOM 1014 O O . LYS A 1 124 ? 8.182 8.490 4.014 1.00 94.25 124 LYS A O 1
ATOM 1019 N N . PRO A 1 125 ? 9.503 8.524 5.865 1.00 96.06 125 PRO A N 1
ATOM 1020 C CA . PRO A 1 125 ? 10.237 7.307 5.540 1.00 96.06 125 PRO A CA 1
ATOM 1021 C C . PRO A 1 125 ? 9.267 6.166 5.263 1.00 96.06 125 PRO A C 1
ATOM 1023 O O . PRO A 1 125 ? 8.264 6.013 5.994 1.00 96.06 125 PRO A O 1
ATOM 1026 N N . SER A 1 126 ? 9.530 5.447 4.174 1.00 96.88 126 SER A N 1
ATOM 1027 C CA . SER A 1 126 ? 8.661 4.386 3.691 1.00 96.88 126 SER A CA 1
ATOM 1028 C C . SER A 1 126 ? 9.472 3.280 3.041 1.00 96.88 126 SER A C 1
ATOM 1030 O O . SER A 1 126 ? 10.161 3.535 2.061 1.00 96.88 126 SER A O 1
ATOM 1032 N N . GLN A 1 127 ? 9.321 2.065 3.555 1.00 97.25 127 GLN A N 1
ATOM 1033 C CA . GLN A 1 127 ? 10.069 0.905 3.101 1.00 97.25 127 GLN A CA 1
ATOM 1034 C C . GLN A 1 127 ? 9.130 -0.276 2.842 1.00 97.25 127 GLN A C 1
ATOM 1036 O O . GLN A 1 127 ? 8.257 -0.591 3.664 1.00 97.25 127 GLN A O 1
ATOM 1041 N N . THR A 1 128 ? 9.323 -0.903 1.685 1.00 97.75 128 THR A N 1
ATOM 1042 C CA . THR A 1 128 ? 8.610 -2.098 1.225 1.00 97.75 128 THR A CA 1
ATOM 1043 C C . THR A 1 128 ? 9.636 -3.118 0.758 1.00 97.75 128 THR A C 1
ATOM 1045 O O . THR A 1 128 ? 10.460 -2.806 -0.097 1.00 97.75 128 THR A O 1
ATOM 1048 N N . LEU A 1 129 ? 9.583 -4.332 1.294 1.00 98.25 129 LEU A N 1
ATOM 1049 C CA . LEU A 1 129 ? 10.353 -5.459 0.776 1.00 98.25 129 LEU A CA 1
ATOM 1050 C C . LEU A 1 129 ? 9.515 -6.192 -0.266 1.00 98.25 129 LEU A C 1
ATOM 1052 O O . LEU A 1 129 ? 8.290 -6.241 -0.135 1.00 98.25 129 LEU A O 1
ATOM 1056 N N . PHE A 1 130 ? 10.156 -6.773 -1.273 1.00 98.25 130 PHE A N 1
ATOM 1057 C CA . PHE A 1 130 ? 9.466 -7.604 -2.248 1.00 98.25 130 PHE A CA 1
ATOM 1058 C C . PHE A 1 130 ? 10.225 -8.885 -2.571 1.00 98.25 130 PHE A C 1
ATOM 1060 O O . PHE A 1 130 ? 11.455 -8.924 -2.531 1.00 98.25 130 PHE A O 1
ATOM 1067 N N . GLU A 1 131 ? 9.470 -9.910 -2.948 1.00 98.56 131 GLU A N 1
ATOM 1068 C CA . GLU A 1 131 ? 9.952 -11.177 -3.493 1.00 98.56 131 GLU A CA 1
ATOM 1069 C C . GLU A 1 131 ? 9.177 -11.474 -4.778 1.00 98.56 131 GLU A C 1
ATOM 1071 O O . GLU A 1 131 ? 7.954 -11.309 -4.826 1.00 98.56 131 GLU A O 1
ATOM 1076 N N . VAL A 1 132 ? 9.877 -11.907 -5.823 1.00 98.50 132 VAL A N 1
ATOM 1077 C CA . VAL A 1 132 ? 9.253 -12.339 -7.073 1.00 98.50 132 VAL A CA 1
ATOM 1078 C C . VAL A 1 132 ? 8.729 -13.758 -6.894 1.00 98.50 132 VAL A C 1
ATOM 1080 O O . VAL A 1 132 ? 9.494 -14.681 -6.636 1.00 98.50 132 VAL A O 1
ATOM 1083 N N . ILE A 1 133 ? 7.417 -13.929 -7.046 1.00 98.31 133 ILE A N 1
ATOM 1084 C CA . ILE A 1 133 ? 6.752 -15.234 -6.986 1.00 98.31 133 ILE A CA 1
ATOM 1085 C C . ILE A 1 133 ? 6.773 -15.887 -8.367 1.00 98.31 133 ILE A C 1
ATOM 1087 O O . ILE A 1 133 ? 7.107 -17.061 -8.497 1.00 98.31 133 ILE A O 1
ATOM 1091 N N . ALA A 1 134 ? 6.387 -15.136 -9.399 1.00 98.06 134 ALA A N 1
ATOM 1092 C CA . ALA A 1 134 ? 6.278 -15.647 -10.760 1.00 98.06 134 ALA A CA 1
ATOM 1093 C C . ALA A 1 134 ? 6.356 -14.520 -11.796 1.00 98.06 134 ALA A C 1
ATOM 1095 O O . ALA A 1 134 ? 6.052 -13.363 -11.502 1.00 98.06 134 ALA A O 1
ATOM 1096 N N . ARG A 1 135 ? 6.728 -14.881 -13.025 1.00 97.50 135 ARG A N 1
ATOM 1097 C CA . ARG A 1 135 ? 6.672 -14.030 -14.219 1.00 97.50 135 ARG A CA 1
ATOM 1098 C C . ARG A 1 135 ? 5.740 -14.719 -15.204 1.00 97.50 135 ARG A C 1
ATOM 1100 O O . ARG A 1 135 ? 5.966 -15.874 -15.548 1.00 97.50 135 ARG A O 1
ATOM 1107 N N . GLU A 1 136 ? 4.674 -14.041 -15.595 1.00 95.81 136 GLU A N 1
ATOM 1108 C CA . GLU A 1 136 ? 3.551 -14.638 -16.320 1.00 95.81 136 GLU A CA 1
ATOM 1109 C C . GLU A 1 136 ? 3.165 -13.740 -17.499 1.00 95.81 136 GLU A C 1
ATOM 1111 O O . GLU A 1 136 ? 3.452 -12.541 -17.506 1.00 95.81 136 GLU A O 1
ATOM 1116 N N . TYR A 1 137 ? 2.504 -14.308 -18.501 1.00 95.00 137 TYR A N 1
ATOM 1117 C CA . TYR A 1 137 ? 1.761 -13.544 -19.499 1.00 95.00 137 TYR A CA 1
ATOM 1118 C C . TYR A 1 137 ? 0.274 -13.648 -19.159 1.00 95.00 137 TYR A C 1
ATOM 1120 O O . TYR A 1 137 ? -0.214 -14.744 -18.889 1.00 95.00 137 TYR A O 1
ATOM 1128 N N . ARG A 1 138 ? -0.448 -12.524 -19.146 1.00 91.19 138 ARG A N 1
ATOM 1129 C CA . ARG A 1 138 ? -1.899 -12.497 -18.900 1.00 91.19 138 ARG A CA 1
ATOM 1130 C C . ARG A 1 138 ? -2.644 -11.924 -20.091 1.00 91.19 138 ARG A C 1
ATOM 1132 O O . ARG A 1 138 ? -2.243 -10.893 -20.627 1.00 91.19 138 ARG A O 1
ATOM 1139 N N . CYS A 1 139 ? -3.725 -12.586 -20.491 1.00 82.81 139 CYS A N 1
ATOM 1140 C CA . CYS A 1 139 ? -4.636 -12.072 -21.506 1.00 82.81 139 CYS A CA 1
ATOM 1141 C C . CYS A 1 139 ? -5.410 -10.870 -20.953 1.00 82.81 139 CYS A C 1
ATOM 1143 O O . CYS A 1 139 ? -5.774 -10.842 -19.776 1.00 82.81 139 CYS A O 1
ATOM 1145 N N . CYS A 1 140 ? -5.677 -9.873 -21.795 1.00 63.88 140 CYS A N 1
ATOM 1146 C CA . CYS A 1 140 ? -6.685 -8.872 -21.471 1.00 63.88 140 CYS A CA 1
ATOM 1147 C C . CYS A 1 140 ? -8.070 -9.521 -21.559 1.00 63.88 140 CYS A C 1
ATOM 1149 O O . CYS A 1 140 ? -8.680 -9.573 -22.629 1.00 63.88 140 CYS A O 1
ATOM 1151 N N . ASP A 1 141 ? -8.584 -10.020 -20.442 1.00 57.56 141 ASP A N 1
ATOM 1152 C CA . ASP A 1 141 ? -9.992 -10.385 -20.379 1.00 57.56 141 ASP A CA 1
ATOM 1153 C C . ASP A 1 141 ? -10.817 -9.096 -20.445 1.00 57.56 141 ASP A C 1
ATOM 1155 O O . ASP A 1 141 ? -11.010 -8.390 -19.458 1.00 57.56 141 ASP A O 1
ATOM 1159 N N . ALA A 1 142 ? -11.263 -8.753 -21.655 1.00 49.75 142 ALA A N 1
ATOM 1160 C CA . ALA A 1 142 ? -12.329 -7.787 -21.852 1.00 49.75 142 ALA A CA 1
ATOM 1161 C C . ALA A 1 142 ? -13.594 -8.347 -21.187 1.00 49.75 142 ALA A C 1
ATOM 1163 O O . ALA A 1 142 ? -14.151 -9.331 -21.689 1.00 49.75 142 ALA A O 1
ATOM 1164 N N . ASP A 1 143 ? -13.961 -7.720 -20.066 1.00 45.00 143 ASP A N 1
ATOM 1165 C CA . ASP A 1 143 ? -15.214 -7.787 -19.316 1.00 45.00 143 ASP A CA 1
ATOM 1166 C C . ASP A 1 143 ? -15.928 -9.146 -19.318 1.00 45.00 143 ASP A C 1
ATOM 1168 O O . ASP A 1 143 ? -16.601 -9.527 -20.282 1.00 45.00 143 ASP A O 1
ATOM 1172 N N . THR A 1 144 ? -15.932 -9.812 -18.161 1.00 43.19 144 THR A N 1
ATOM 1173 C CA . THR A 1 144 ? -17.072 -10.633 -17.727 1.00 43.19 144 THR A CA 1
ATOM 1174 C C . THR A 1 144 ? -18.302 -9.732 -17.596 1.00 43.19 144 THR A C 1
ATOM 1176 O O . THR A 1 144 ? -18.699 -9.328 -16.509 1.00 43.19 144 THR A O 1
ATOM 1179 N N . SER A 1 145 ? -18.886 -9.374 -18.736 1.00 40.22 145 SER A N 1
ATOM 1180 C CA . SER A 1 145 ? -20.278 -8.969 -18.824 1.00 40.22 145 SER A CA 1
ATOM 1181 C C . SER A 1 145 ? -21.082 -10.256 -18.949 1.00 40.22 145 SER A C 1
ATOM 1183 O O . SER A 1 145 ? -21.002 -10.953 -19.960 1.00 40.22 145 SER A O 1
ATOM 1185 N N . GLU A 1 146 ? -21.816 -10.601 -17.894 1.00 42.78 146 GLU A N 1
ATOM 1186 C CA . GLU A 1 146 ? -22.911 -11.563 -17.973 1.00 42.78 146 GLU A CA 1
ATOM 1187 C C . GLU A 1 146 ? -23.864 -11.083 -19.079 1.00 42.78 146 GLU A C 1
ATOM 1189 O O . GLU A 1 146 ? -24.612 -10.121 -18.908 1.00 42.78 146 GLU A O 1
ATOM 1194 N N . LYS A 1 147 ? -23.783 -11.693 -20.265 1.00 36.78 147 LYS A N 1
ATOM 1195 C CA . LYS A 1 147 ? -24.762 -11.488 -21.331 1.00 36.78 147 LYS A CA 1
ATOM 1196 C C . LYS A 1 147 ? -25.766 -12.623 -21.269 1.00 36.78 147 LYS A C 1
ATOM 1198 O O . LYS A 1 147 ? -25.428 -13.769 -21.552 1.00 36.78 147 LYS A O 1
ATOM 1203 N N . GLY A 1 148 ? -26.989 -12.254 -20.899 1.00 40.09 148 GLY A N 1
ATOM 1204 C CA . GLY A 1 148 ? -28.176 -13.070 -21.086 1.00 40.09 148 GLY A CA 1
ATOM 1205 C C . GLY A 1 148 ? -28.337 -13.520 -22.538 1.00 40.09 148 GLY A C 1
ATOM 1206 O O . GLY A 1 148 ? -27.859 -12.882 -23.481 1.00 40.09 148 GLY A O 1
ATOM 1207 N N . GLU A 1 149 ? -28.996 -14.662 -22.665 1.00 38.75 149 GLU A N 1
ATOM 1208 C CA . GLU A 1 149 ? -29.262 -15.400 -23.891 1.00 38.75 149 GLU A CA 1
ATOM 1209 C C . GLU A 1 149 ? -29.948 -14.531 -24.956 1.00 38.75 149 GLU A C 1
ATOM 1211 O O . GLU A 1 149 ? -30.991 -13.921 -24.726 1.00 38.75 149 GLU A O 1
ATOM 1216 N N . GLY A 1 150 ? -29.361 -14.498 -26.152 1.00 36.69 150 GLY A N 1
ATOM 1217 C CA . GLY A 1 150 ? -29.921 -13.845 -27.330 1.00 36.69 150 GLY A CA 1
ATOM 1218 C C . GLY A 1 150 ? -29.185 -14.316 -28.579 1.00 36.69 150 GLY A C 1
ATOM 1219 O O . GLY A 1 1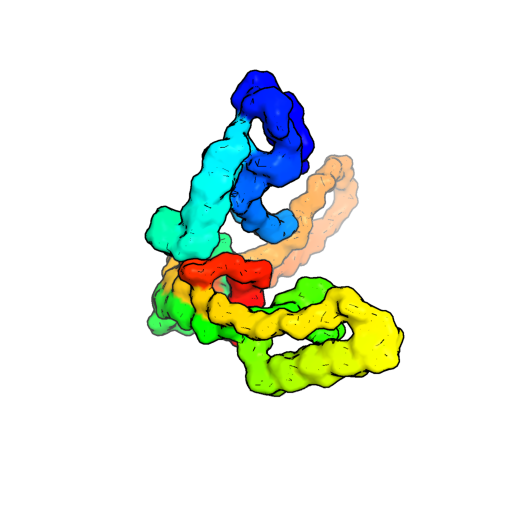50 ? -28.001 -14.038 -28.752 1.00 36.69 150 GLY A O 1
ATOM 1220 N N . ALA A 1 151 ? -29.881 -15.093 -29.405 1.00 47.91 151 ALA A N 1
ATOM 1221 C CA . ALA A 1 151 ? -29.354 -15.812 -30.557 1.00 47.91 151 ALA A CA 1
ATOM 1222 C C . ALA A 1 151 ? -28.803 -14.912 -31.685 1.00 47.91 151 ALA A C 1
ATOM 1224 O O . ALA A 1 151 ? -29.285 -13.808 -31.920 1.00 47.91 151 ALA A O 1
ATOM 1225 N N . ASN A 1 152 ? -27.864 -15.493 -32.443 1.00 46.38 152 ASN A N 1
ATOM 1226 C CA . ASN A 1 152 ? -27.346 -15.082 -33.754 1.00 46.38 152 ASN A CA 1
ATOM 1227 C C . ASN A 1 152 ? -26.600 -13.737 -33.853 1.00 46.38 152 ASN A C 1
ATOM 1229 O O . ASN A 1 152 ? -27.179 -12.676 -34.064 1.00 46.38 152 ASN A O 1
ATOM 1233 N N . GLY A 1 153 ? -25.265 -13.813 -33.874 1.00 38.75 153 GLY A N 1
ATOM 1234 C CA . GLY A 1 153 ? -24.417 -12.707 -34.314 1.00 38.75 153 GLY A CA 1
ATOM 1235 C C . GLY A 1 153 ? -22.930 -13.053 -34.281 1.00 38.75 153 GLY A C 1
ATOM 1236 O O . GLY A 1 153 ? -22.354 -13.162 -33.208 1.00 38.75 153 GLY A O 1
ATOM 1237 N N . VAL A 1 154 ? -22.341 -13.234 -35.469 1.00 39.97 154 VAL A N 1
ATOM 1238 C CA . VAL A 1 154 ? -20.906 -13.204 -35.826 1.00 39.97 154 VAL A CA 1
ATOM 1239 C C . VAL A 1 154 ? -19.923 -13.156 -34.641 1.00 39.97 154 VAL A C 1
ATOM 1241 O O . VAL A 1 154 ? -19.729 -12.113 -34.014 1.00 39.97 154 VAL A O 1
ATOM 1244 N N . VAL A 1 155 ? -19.230 -14.274 -34.397 1.00 47.25 155 VAL A N 1
ATOM 1245 C CA . VAL A 1 155 ? -18.110 -14.378 -33.447 1.00 47.25 155 VAL A CA 1
ATOM 1246 C C . VAL A 1 155 ? -16.973 -13.463 -33.918 1.00 47.25 155 VAL A C 1
ATOM 1248 O O . VAL A 1 155 ? -16.173 -13.829 -34.774 1.00 47.25 155 VAL A O 1
ATOM 1251 N N . LYS A 1 156 ? -16.893 -12.241 -33.381 1.00 44.03 156 LYS A N 1
ATOM 1252 C CA . LYS A 1 156 ? -15.686 -11.414 -33.503 1.00 44.03 156 LYS A CA 1
ATOM 1253 C C . LYS A 1 156 ? -14.599 -12.068 -32.649 1.00 44.03 156 LYS A C 1
ATOM 1255 O O . LYS A 1 156 ? -14.752 -12.127 -31.430 1.00 44.03 156 LYS A O 1
ATOM 1260 N N . SER A 1 157 ? -13.526 -12.567 -33.267 1.00 45.53 157 SER A N 1
ATOM 1261 C CA . SER A 1 157 ? -12.378 -13.128 -32.545 1.00 45.53 157 SER A CA 1
ATOM 1262 C C . SER A 1 157 ? -11.817 -12.067 -31.591 1.00 45.53 157 SER A C 1
ATOM 1264 O O . SER A 1 157 ? -11.286 -11.046 -32.041 1.00 45.53 157 SER A O 1
ATOM 1266 N N . LYS A 1 158 ? -11.968 -12.273 -30.277 1.00 55.94 158 LYS A N 1
ATOM 1267 C CA . LYS A 1 158 ? -11.280 -11.467 -29.261 1.00 55.94 158 LYS A CA 1
ATOM 1268 C C . LYS A 1 158 ? -9.780 -11.526 -29.570 1.00 55.94 158 LYS A C 1
ATOM 1270 O O . LYS A 1 158 ? -9.240 -12.600 -29.798 1.00 55.94 158 LYS A O 1
ATOM 1275 N N . SER A 1 159 ? -9.114 -10.379 -29.645 1.00 51.50 159 SER A N 1
ATOM 1276 C CA . SER A 1 159 ? -7.663 -10.352 -29.810 1.00 51.50 159 SER A CA 1
ATOM 1277 C C . SER A 1 159 ? -7.009 -10.963 -28.565 1.00 51.50 159 SER A C 1
ATOM 1279 O O . SER A 1 159 ? -7.129 -10.364 -27.496 1.00 51.50 159 SER A O 1
ATOM 1281 N N . ASP A 1 160 ? -6.310 -12.095 -28.707 1.00 67.62 160 ASP A N 1
ATOM 1282 C CA . ASP A 1 160 ? -5.492 -12.767 -27.673 1.00 67.62 160 ASP A CA 1
ATOM 1283 C C . ASP A 1 160 ? -4.238 -11.945 -27.317 1.00 67.62 160 ASP A C 1
ATOM 1285 O O . ASP A 1 160 ? -3.096 -12.402 -27.384 1.00 67.62 160 ASP A O 1
ATOM 1289 N N . LYS A 1 161 ? -4.413 -10.665 -26.986 1.00 79.62 161 LYS A N 1
ATOM 1290 C CA . LYS A 1 161 ? -3.297 -9.827 -26.556 1.00 79.62 161 LYS A CA 1
ATOM 1291 C C . LYS A 1 161 ? -2.908 -10.235 -25.143 1.00 79.62 161 LYS A C 1
ATOM 1293 O O . LYS A 1 161 ? -3.629 -9.982 -24.178 1.00 79.62 161 LYS A O 1
ATOM 1298 N N . GLN A 1 162 ? -1.751 -10.874 -25.054 1.00 90.00 162 GLN A N 1
ATOM 1299 C CA . GLN A 1 162 ? -1.091 -11.204 -23.806 1.00 90.00 162 GLN A CA 1
ATOM 1300 C C . GLN A 1 162 ? -0.118 -10.098 -23.405 1.00 90.00 162 GLN A C 1
ATOM 1302 O O . GLN A 1 162 ? 0.633 -9.582 -24.233 1.00 90.00 162 GLN A O 1
ATOM 1307 N N . TYR A 1 163 ? -0.113 -9.763 -22.119 1.00 92.62 163 TYR A N 1
ATOM 1308 C CA . TYR A 1 163 ? 0.765 -8.759 -21.537 1.00 92.62 163 TYR A CA 1
ATOM 1309 C C . TYR A 1 163 ? 1.661 -9.393 -20.470 1.00 92.62 163 TYR A C 1
ATOM 1311 O O . TYR A 1 163 ? 1.170 -10.180 -19.655 1.00 92.62 163 TYR A O 1
ATOM 1319 N N . PRO A 1 164 ? 2.964 -9.068 -20.453 1.00 96.56 164 PRO A N 1
ATOM 1320 C CA . PRO A 1 164 ? 3.868 -9.556 -19.424 1.00 96.56 164 PRO A CA 1
ATOM 1321 C C . PRO A 1 164 ? 3.515 -8.926 -18.075 1.00 96.56 164 PRO A C 1
ATOM 1323 O O . PRO A 1 164 ? 3.282 -7.719 -17.990 1.00 96.56 164 PRO A O 1
ATOM 1326 N N . VAL A 1 165 ? 3.509 -9.734 -17.018 1.00 97.50 165 VAL A N 1
ATOM 1327 C CA . VAL A 1 165 ? 3.294 -9.301 -15.634 1.00 97.50 165 VAL A CA 1
ATOM 1328 C C . VAL A 1 165 ? 4.199 -10.064 -14.672 1.00 97.50 165 VAL A C 1
ATOM 1330 O O . VAL A 1 165 ? 4.606 -11.198 -14.938 1.00 97.50 165 VAL A O 1
ATOM 1333 N N . THR A 1 166 ? 4.484 -9.465 -13.520 1.00 98.12 166 THR A N 1
ATOM 1334 C CA . THR A 1 166 ? 5.213 -10.127 -12.434 1.00 98.12 166 THR A CA 1
ATOM 1335 C C . THR A 1 166 ? 4.338 -10.204 -11.198 1.00 98.12 166 THR A C 1
ATOM 1337 O O . THR A 1 166 ? 3.768 -9.206 -10.764 1.00 98.12 166 THR A O 1
ATOM 1340 N N . ARG A 1 167 ? 4.244 -11.392 -10.609 1.00 98.25 167 ARG A N 1
ATOM 1341 C CA . ARG A 1 167 ? 3.563 -11.619 -9.339 1.00 98.25 167 ARG A CA 1
ATOM 1342 C C . ARG A 1 167 ? 4.562 -11.450 -8.203 1.00 98.25 167 ARG A C 1
ATOM 1344 O O . ARG A 1 167 ? 5.594 -12.119 -8.184 1.00 98.25 167 ARG A O 1
ATOM 1351 N N . LEU A 1 168 ? 4.266 -10.545 -7.280 1.00 98.25 168 LEU A N 1
ATOM 1352 C CA . LEU A 1 168 ? 5.130 -10.156 -6.173 1.00 98.25 168 LEU A CA 1
ATOM 1353 C C . LEU A 1 168 ? 4.469 -10.474 -4.837 1.00 98.25 168 LEU A C 1
ATOM 1355 O O . LEU A 1 168 ? 3.282 -10.208 -4.645 1.00 98.25 168 LEU A O 1
ATOM 1359 N N . ARG A 1 169 ? 5.271 -10.937 -3.881 1.00 98.62 169 ARG A N 1
ATOM 1360 C CA . ARG A 1 169 ? 4.967 -10.804 -2.456 1.00 98.62 169 ARG A CA 1
ATOM 1361 C C . ARG A 1 169 ? 5.570 -9.492 -1.974 1.00 98.62 169 ARG A C 1
ATOM 1363 O O . ARG A 1 169 ? 6.751 -9.259 -2.194 1.00 98.62 169 ARG A O 1
ATOM 1370 N N . LEU A 1 170 ? 4.779 -8.651 -1.320 1.00 98.19 170 LEU A N 1
ATOM 1371 C CA . LEU A 1 170 ? 5.173 -7.337 -0.819 1.00 98.19 170 LEU A CA 1
ATOM 1372 C C . LEU A 1 170 ? 5.019 -7.293 0.701 1.00 98.19 170 LEU A C 1
ATOM 1374 O O . LEU A 1 170 ? 3.901 -7.380 1.206 1.00 98.19 170 LEU A O 1
ATOM 1378 N N . THR A 1 171 ? 6.114 -7.098 1.429 1.00 97.38 171 THR A N 1
ATOM 1379 C CA . THR A 1 171 ? 6.119 -6.999 2.895 1.00 97.38 171 THR A CA 1
ATOM 1380 C C . THR A 1 171 ? 6.320 -5.550 3.324 1.00 97.38 171 THR A C 1
ATOM 1382 O O . THR A 1 171 ? 7.276 -4.880 2.928 1.00 97.38 171 THR A O 1
ATOM 1385 N N . LEU A 1 172 ? 5.404 -5.039 4.144 1.00 95.12 172 LEU A N 1
ATOM 1386 C CA . LEU A 1 172 ? 5.414 -3.653 4.602 1.00 95.12 172 LEU A CA 1
ATOM 1387 C C . LEU A 1 172 ? 6.234 -3.481 5.883 1.00 95.12 172 LEU A C 1
ATOM 1389 O O . LEU A 1 172 ? 5.753 -3.796 6.969 1.00 95.12 172 LEU A O 1
ATOM 1393 N N . MET A 1 173 ? 7.392 -2.831 5.772 1.00 94.75 173 MET A N 1
ATOM 1394 C CA . MET A 1 173 ? 8.147 -2.340 6.937 1.00 94.75 173 MET A CA 1
ATOM 1395 C C . MET A 1 173 ? 7.556 -1.025 7.471 1.00 94.75 173 MET A C 1
ATOM 1397 O O . MET A 1 173 ? 7.697 -0.647 8.635 1.00 94.75 173 MET A O 1
ATOM 1401 N N . THR A 1 174 ? 6.821 -0.307 6.619 1.00 93.44 174 THR A N 1
ATOM 1402 C CA . THR A 1 174 ? 6.067 0.894 6.984 1.00 93.44 174 THR A CA 1
ATOM 1403 C C . THR A 1 174 ? 4.647 0.855 6.427 1.00 93.44 174 THR A C 1
ATOM 1405 O O . THR A 1 174 ? 4.367 0.145 5.476 1.00 93.44 174 THR A O 1
ATOM 1408 N N . GLY A 1 175 ? 3.719 1.636 6.993 1.00 91.81 175 GLY A N 1
ATOM 1409 C CA . GLY A 1 175 ? 2.341 1.729 6.486 1.00 91.81 175 GLY A CA 1
ATOM 1410 C C . GLY A 1 175 ? 1.941 3.153 6.119 1.00 91.81 175 GLY A C 1
ATOM 1411 O O . GLY A 1 175 ? 1.327 3.839 6.939 1.00 91.81 175 GLY A O 1
ATOM 1412 N N . ARG A 1 176 ? 2.314 3.634 4.928 1.00 93.81 176 ARG A N 1
ATOM 1413 C CA . ARG A 1 176 ? 1.818 4.917 4.394 1.00 93.81 176 ARG A CA 1
ATOM 1414 C C . ARG A 1 176 ? 0.657 4.703 3.425 1.00 93.81 176 ARG A C 1
ATOM 1416 O O . ARG A 1 176 ? 0.490 3.630 2.859 1.00 93.81 176 ARG A O 1
ATOM 1423 N N . THR A 1 177 ? -0.142 5.750 3.237 1.00 93.50 177 THR A N 1
ATOM 1424 C CA . THR A 1 177 ? -1.229 5.778 2.250 1.00 93.50 177 THR A CA 1
ATOM 1425 C C . THR A 1 177 ? -0.689 5.469 0.855 1.00 93.50 177 THR A C 1
ATOM 1427 O O . THR A 1 177 ? 0.301 6.079 0.452 1.00 93.50 177 THR A O 1
ATOM 1430 N N . HIS A 1 178 ? -1.333 4.534 0.150 1.00 95.25 178 HIS A N 1
ATOM 1431 C CA . HIS A 1 178 ? -0.986 4.082 -1.204 1.00 95.25 178 HIS A CA 1
ATOM 1432 C C . HIS A 1 178 ? 0.464 3.590 -1.363 1.00 95.25 178 HIS A C 1
ATOM 1434 O O . HIS A 1 178 ? 0.988 3.586 -2.475 1.00 95.25 178 HIS A O 1
ATOM 1440 N N . GLN A 1 179 ? 1.135 3.192 -0.273 1.00 96.69 179 GLN A N 1
ATOM 1441 C CA . GLN A 1 179 ? 2.577 2.935 -0.286 1.00 96.69 179 GLN A CA 1
ATOM 1442 C C . GLN A 1 179 ? 2.994 1.925 -1.357 1.00 96.69 179 GLN A C 1
ATOM 1444 O O . GLN A 1 179 ? 3.867 2.239 -2.158 1.00 96.69 179 GLN A O 1
ATOM 1449 N N . LEU A 1 180 ? 2.342 0.759 -1.399 1.00 97.00 180 LEU A N 1
ATOM 1450 C CA . LEU A 1 180 ? 2.666 -0.297 -2.361 1.00 97.00 180 LEU A CA 1
ATOM 1451 C C . LEU A 1 180 ? 2.499 0.184 -3.801 1.00 97.00 180 LEU A C 1
ATOM 1453 O O . LEU A 1 180 ? 3.410 0.017 -4.596 1.00 97.00 180 LEU A O 1
ATOM 1457 N N . ARG A 1 181 ? 1.382 0.852 -4.108 1.00 96.94 181 ARG A N 1
ATOM 1458 C CA . ARG A 1 181 ? 1.080 1.371 -5.451 1.00 96.94 181 ARG A CA 1
ATOM 1459 C C . ARG A 1 181 ? 2.116 2.393 -5.909 1.00 96.94 181 ARG A C 1
ATOM 1461 O O . ARG A 1 181 ? 2.617 2.313 -7.022 1.00 96.94 181 ARG A O 1
ATOM 1468 N N . VAL A 1 182 ? 2.451 3.349 -5.041 1.00 97.12 182 VAL A N 1
ATOM 1469 C CA . VAL A 1 182 ? 3.431 4.393 -5.363 1.00 97.12 182 VAL A CA 1
ATOM 1470 C C . VAL A 1 182 ? 4.831 3.805 -5.502 1.00 97.12 182 VAL A C 1
ATOM 1472 O O . VAL A 1 182 ? 5.558 4.197 -6.408 1.00 97.12 182 VAL A O 1
ATOM 1475 N N . HIS A 1 183 ? 5.207 2.861 -4.636 1.00 97.88 183 HIS A N 1
ATOM 1476 C CA . HIS A 1 183 ? 6.479 2.150 -4.743 1.00 97.88 183 HIS A CA 1
ATOM 1477 C C . HIS A 1 183 ? 6.554 1.344 -6.045 1.00 97.88 183 HIS A C 1
ATOM 1479 O O . HIS A 1 183 ? 7.487 1.571 -6.806 1.00 97.88 183 HIS A O 1
ATOM 1485 N N . CYS A 1 184 ? 5.5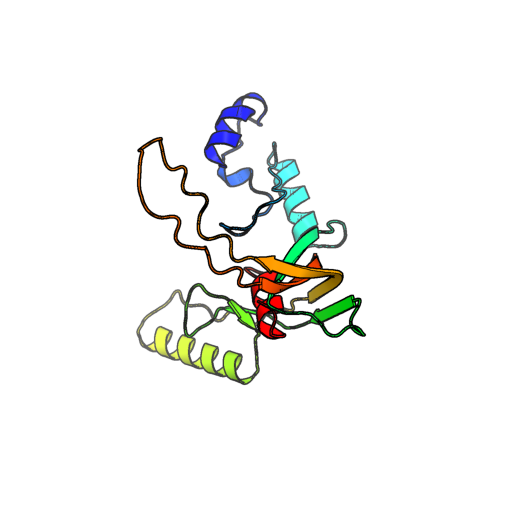49 0.522 -6.355 1.00 97.31 184 CYS A N 1
ATOM 1486 C CA . CYS A 1 184 ? 5.440 -0.250 -7.602 1.00 97.31 184 CYS A CA 1
ATOM 1487 C C . CYS A 1 184 ? 5.577 0.627 -8.854 1.00 97.31 184 CYS A C 1
ATOM 1489 O O . CYS A 1 184 ? 6.490 0.447 -9.663 1.00 97.31 184 CYS A O 1
ATOM 1491 N N . ALA A 1 185 ? 4.785 1.696 -8.928 1.00 97.00 185 ALA A N 1
ATOM 1492 C CA . ALA A 1 185 ? 4.879 2.657 -10.018 1.00 97.00 185 ALA A CA 1
ATOM 1493 C C . ALA A 1 185 ? 6.261 3.335 -10.106 1.00 97.00 185 ALA A C 1
ATOM 1495 O O . ALA A 1 185 ? 6.747 3.602 -11.202 1.00 97.00 185 ALA A O 1
ATOM 1496 N N . SER A 1 186 ? 6.916 3.615 -8.971 1.00 94.50 186 SER A N 1
ATOM 1497 C CA . SER A 1 186 ? 8.188 4.352 -8.949 1.00 94.50 186 SER A CA 1
ATOM 1498 C C . SER A 1 186 ? 9.380 3.596 -9.531 1.00 94.50 186 SER A C 1
ATOM 1500 O O . SER A 1 186 ? 10.307 4.246 -10.008 1.00 94.50 186 SER A O 1
ATOM 1502 N N . PHE A 1 187 ? 9.358 2.260 -9.530 1.00 89.12 187 PHE A N 1
ATOM 1503 C CA . PHE A 1 187 ? 10.389 1.456 -10.194 1.00 89.12 187 PHE A CA 1
ATOM 1504 C C . PHE A 1 187 ? 9.959 0.963 -11.587 1.00 89.12 187 PHE A C 1
ATOM 1506 O O . PHE A 1 187 ? 10.664 0.167 -12.196 1.00 89.12 187 PHE A O 1
ATOM 1513 N N . GLY A 1 188 ? 8.837 1.471 -12.113 1.00 94.38 188 GLY A N 1
ATOM 1514 C CA . GLY A 1 188 ? 8.393 1.241 -13.493 1.00 94.38 188 GLY A CA 1
ATOM 1515 C C . GLY A 1 188 ? 7.412 0.085 -13.685 1.00 94.38 188 GLY A C 1
ATOM 1516 O O . GLY A 1 188 ? 7.045 -0.198 -14.821 1.00 94.38 188 GLY A O 1
ATOM 1517 N N . HIS A 1 189 ? 6.954 -0.548 -12.604 1.00 96.31 189 HIS A N 1
ATOM 1518 C CA . HIS A 1 189 ? 6.021 -1.673 -12.656 1.00 96.31 189 HIS A CA 1
ATOM 1519 C C . HIS A 1 189 ? 4.781 -1.351 -11.805 1.00 96.31 189 HIS A C 1
ATOM 1521 O O . HIS A 1 189 ? 4.712 -1.790 -10.657 1.00 96.31 189 HIS A O 1
ATOM 1527 N N . PRO A 1 190 ? 3.852 -0.508 -12.300 1.00 94.88 190 PRO A N 1
ATOM 1528 C CA . PRO A 1 190 ? 2.639 -0.136 -11.571 1.00 94.88 190 PRO A CA 1
ATOM 1529 C C . PRO A 1 190 ? 1.688 -1.313 -11.319 1.00 94.88 190 PRO A C 1
ATOM 1531 O O . PRO A 1 190 ? 1.766 -2.327 -12.054 1.00 94.88 190 PRO A O 1
#

Radius of gyration: 21.95 Å; chains: 1; bounding box: 48×50×61 Å

pLDDT: mean 85.58, std 15.63, range [36.69, 98.62]

Foldseek 3Di:
DLVVVCVVCVVVADVPDDSVLQFLDDDPPPDDDDGGGDRYNVVSVVSNVCQVVLPPDKDKDKDKWFADDPPPPFKDKQWFWKDAQLPDPPDIAGDDPVRLVVNVVSLVVVVVVVNPPDDNDDTGTWMKIKGWPDKDWDFPPDDPPPDDDDDDDDDDPDPRDTGIITMMMIMTSDDDVCRVVNSCVVVPID